Protein AF-A0AA90QTV0-F1 (afdb_monomer_lite)

pLDDT: mean 76.04, std 21.59, range [32.0, 98.25]

Structure (mmCIF, N/CA/C/O backbone):
data_AF-A0AA90QTV0-F1
#
_entry.id   AF-A0AA90QTV0-F1
#
loop_
_atom_site.group_PDB
_atom_site.id
_atom_site.type_symbol
_atom_site.label_atom_id
_atom_site.label_alt_id
_atom_site.label_comp_id
_atom_site.label_asym_id
_atom_site.label_entity_id
_atom_site.label_seq_id
_atom_site.pdbx_PDB_ins_code
_atom_site.Cartn_x
_atom_site.Cartn_y
_atom_site.Cartn_z
_atom_site.occupancy
_atom_site.B_iso_or_equiv
_atom_site.auth_seq_id
_atom_site.auth_comp_id
_atom_site.auth_as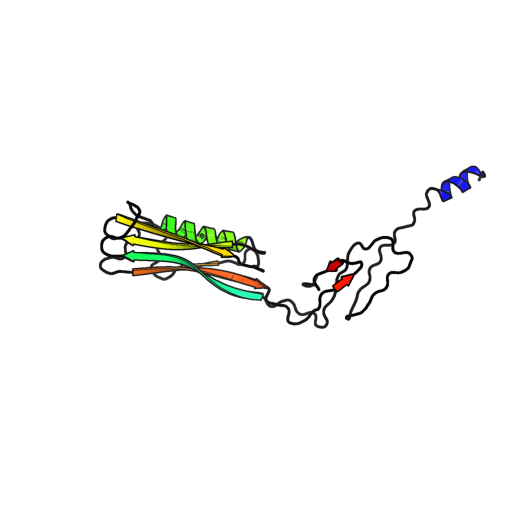ym_id
_atom_site.auth_atom_id
_atom_site.pdbx_PDB_model_num
ATOM 1 N N . MET A 1 1 ? -44.468 38.669 53.199 1.00 43.09 1 MET A N 1
ATOM 2 C CA . MET A 1 1 ? -44.421 38.017 51.873 1.00 43.09 1 MET A CA 1
ATOM 3 C C . MET A 1 1 ? -45.790 38.185 51.241 1.00 43.09 1 MET A C 1
ATOM 5 O O . MET A 1 1 ? -46.765 37.745 51.839 1.00 43.09 1 MET A O 1
ATOM 9 N N . THR A 1 2 ? -45.900 38.935 50.146 1.00 34.75 2 THR A N 1
ATOM 10 C CA . THR A 1 2 ? -47.200 39.229 49.518 1.00 34.75 2 THR A CA 1
ATOM 11 C C . THR A 1 2 ? -47.604 38.093 48.566 1.00 34.75 2 THR A C 1
ATOM 13 O O . THR A 1 2 ? -46.741 37.343 48.107 1.00 34.75 2 THR A O 1
ATOM 16 N N . PRO A 1 3 ? -48.897 37.941 48.216 1.00 47.25 3 PRO A N 1
ATOM 17 C CA . PRO A 1 3 ? -49.385 36.852 47.353 1.00 47.25 3 PRO A CA 1
ATOM 18 C C . PRO A 1 3 ? -48.753 36.793 45.947 1.00 47.25 3 PRO A C 1
ATOM 20 O O . PRO A 1 3 ? -48.896 35.793 45.241 1.00 47.25 3 PRO A O 1
ATOM 23 N N . ILE A 1 4 ? -48.044 37.850 45.535 1.00 43.00 4 ILE A N 1
ATOM 24 C CA . ILE A 1 4 ? -47.302 37.928 44.271 1.00 43.00 4 ILE A CA 1
ATOM 25 C C . ILE A 1 4 ? -46.000 37.107 44.306 1.00 43.00 4 ILE A C 1
ATOM 27 O O . ILE A 1 4 ? -45.609 36.555 43.275 1.00 43.00 4 ILE A O 1
ATOM 31 N N . ASP A 1 5 ? -45.388 36.930 45.483 1.00 40.75 5 ASP A N 1
ATOM 32 C CA . ASP A 1 5 ? -44.154 36.145 45.643 1.00 40.75 5 ASP A CA 1
ATOM 33 C C . ASP A 1 5 ? -44.406 34.633 45.517 1.00 40.75 5 ASP A C 1
ATOM 35 O O . ASP A 1 5 ? -43.561 33.894 45.011 1.00 40.75 5 ASP A O 1
ATOM 39 N N . ALA A 1 6 ? -45.607 34.164 45.873 1.00 44.59 6 ALA A N 1
ATOM 40 C CA . ALA A 1 6 ? -45.983 32.753 45.753 1.00 44.59 6 ALA A CA 1
ATOM 41 C C . ALA A 1 6 ? -46.246 32.320 44.296 1.00 44.59 6 ALA A C 1
ATOM 43 O O . ALA A 1 6 ? -46.031 31.162 43.941 1.00 44.59 6 ALA A O 1
ATOM 44 N N . ARG A 1 7 ? -46.661 33.244 43.414 1.00 41.88 7 ARG A N 1
ATOM 45 C CA . ARG A 1 7 ? -46.930 32.931 41.997 1.00 41.88 7 ARG A CA 1
ATOM 46 C C . ARG A 1 7 ? -45.674 32.897 41.124 1.00 41.88 7 ARG A C 1
ATOM 48 O O . ARG A 1 7 ? -45.690 32.244 40.084 1.00 41.88 7 ARG A O 1
ATOM 55 N N . ARG A 1 8 ? -44.569 33.531 41.538 1.00 38.62 8 ARG A N 1
ATOM 56 C CA . ARG A 1 8 ? -43.282 33.440 40.817 1.00 38.62 8 ARG A CA 1
ATOM 57 C C . ARG A 1 8 ? -42.502 32.158 41.113 1.00 38.62 8 ARG A C 1
ATOM 59 O O . ARG A 1 8 ? -41.737 31.719 40.257 1.00 38.62 8 ARG A O 1
ATOM 66 N N . SER A 1 9 ? -42.748 31.514 42.255 1.00 41.97 9 SER A N 1
ATOM 67 C CA . SER A 1 9 ? -42.166 30.202 42.572 1.00 41.97 9 SER A CA 1
ATOM 68 C C . SER A 1 9 ? -42.690 29.083 41.654 1.00 41.97 9 SER A C 1
ATOM 70 O O . SER A 1 9 ? -41.945 28.165 41.321 1.00 41.97 9 SER A O 1
ATOM 72 N N . GLY A 1 10 ? -43.930 29.193 41.159 1.00 42.25 10 GLY A N 1
ATOM 73 C CA . GLY A 1 10 ? -44.542 28.184 40.285 1.00 42.25 10 GLY A CA 1
ATOM 74 C C . GLY A 1 10 ? -44.087 28.209 38.819 1.00 42.25 10 GLY A C 1
ATOM 75 O O . GLY A 1 10 ? -44.198 27.193 38.141 1.00 42.25 10 GLY A O 1
ATOM 76 N N . PHE A 1 11 ? -43.555 29.332 38.318 1.00 42.41 11 PHE A N 1
ATOM 77 C CA . PHE A 1 11 ? -43.139 29.453 36.908 1.00 42.41 11 PHE A CA 1
ATOM 78 C C . PHE A 1 11 ? -41.661 29.083 36.690 1.00 42.41 11 PHE A C 1
ATOM 80 O O . PHE A 1 11 ? -41.285 28.599 35.628 1.00 42.41 11 PHE A O 1
ATOM 87 N N . TYR A 1 12 ? -40.835 29.244 37.730 1.00 40.50 12 TYR A N 1
ATOM 88 C CA . TYR A 1 12 ? -39.434 28.809 37.778 1.00 40.50 12 TYR A CA 1
ATOM 89 C C . TYR A 1 12 ? -39.247 27.540 38.613 1.00 40.50 12 TYR A C 1
ATOM 91 O O . TYR A 1 12 ? -38.167 27.293 39.154 1.00 40.50 12 TYR A O 1
ATOM 99 N N . GLY A 1 13 ? -40.283 26.701 38.694 1.00 41.22 13 GLY A N 1
ATOM 100 C CA . GLY A 1 13 ? -40.141 25.315 39.107 1.00 41.22 13 GLY A CA 1
ATOM 101 C C . GLY A 1 13 ? -39.310 24.584 38.061 1.00 41.22 13 GLY A C 1
ATOM 102 O O . GLY A 1 13 ? -39.851 23.870 37.220 1.00 41.22 13 GLY A O 1
ATOM 103 N N . LYS A 1 14 ? -37.988 24.796 38.084 1.00 45.09 14 LYS A N 1
ATOM 104 C CA . LYS A 1 14 ? -37.010 23.914 37.464 1.00 45.09 14 LYS A CA 1
ATOM 105 C C . LYS A 1 14 ? -37.430 22.514 37.893 1.00 45.09 14 LYS A C 1
ATOM 107 O O . LYS A 1 14 ? -37.189 22.129 39.035 1.00 45.09 14 LYS A O 1
ATOM 112 N N . ARG A 1 15 ? -38.064 21.752 36.995 1.00 50.72 15 ARG A N 1
ATOM 113 C CA . ARG A 1 15 ? -37.979 20.296 37.050 1.00 50.72 15 ARG A CA 1
ATOM 114 C C . ARG A 1 15 ? -36.489 20.051 36.948 1.00 50.72 15 ARG A C 1
ATOM 116 O O . ARG A 1 15 ? -35.930 20.141 35.856 1.00 50.72 15 ARG A O 1
ATOM 123 N N . ALA A 1 16 ? -35.838 19.959 38.105 1.00 49.41 16 ALA A N 1
ATOM 124 C CA . ALA A 1 16 ? -34.435 19.651 38.199 1.00 49.41 16 ALA A CA 1
ATOM 125 C C . ALA A 1 16 ? -34.302 18.352 37.421 1.00 49.41 16 ALA A C 1
ATOM 127 O O . ALA A 1 16 ? -34.850 17.324 37.811 1.00 49.41 16 ALA A O 1
ATOM 128 N N . ARG A 1 17 ? -33.729 18.457 36.223 1.00 55.91 17 ARG A N 1
ATOM 129 C CA . ARG A 1 17 ? -33.444 17.304 35.390 1.00 55.91 17 ARG A CA 1
ATOM 130 C C . ARG A 1 17 ? -32.430 16.536 36.206 1.00 55.91 17 ARG A C 1
ATOM 132 O O . ARG A 1 17 ? -31.319 17.025 36.370 1.00 55.91 17 ARG A O 1
ATOM 139 N N . THR A 1 18 ? -32.841 15.441 36.823 1.00 55.75 18 THR A N 1
ATOM 140 C CA . THR A 1 18 ? -31.916 14.604 37.572 1.00 55.75 18 THR A CA 1
ATOM 141 C C . THR A 1 18 ? -31.283 13.671 36.549 1.00 55.75 18 THR A C 1
ATOM 143 O O . THR A 1 18 ? -31.990 12.802 36.035 1.00 55.75 18 THR A O 1
ATOM 146 N N . PRO A 1 19 ? -30.002 13.865 36.182 1.00 55.84 19 PRO A N 1
ATOM 147 C CA . PRO A 1 19 ? -29.316 12.873 35.380 1.00 55.84 19 PRO A CA 1
ATOM 148 C C . PRO A 1 19 ? -29.318 11.570 36.175 1.00 55.84 19 PRO A C 1
ATOM 150 O O . PRO A 1 19 ? -28.983 11.547 37.360 1.00 55.84 19 PRO A O 1
ATOM 153 N N . MET A 1 20 ? -29.779 10.504 35.534 1.00 54.41 20 MET A N 1
ATOM 154 C CA . MET A 1 20 ? -29.859 9.183 36.132 1.00 54.41 20 MET A CA 1
ATOM 155 C C . MET A 1 20 ? -28.804 8.314 35.468 1.00 54.41 20 MET A C 1
ATOM 157 O O . MET A 1 20 ? -28.867 8.065 34.267 1.00 54.41 20 MET A O 1
ATOM 161 N N . THR A 1 21 ? -27.829 7.877 36.260 1.00 58.81 21 THR A N 1
ATOM 162 C CA . THR A 1 21 ? -26.806 6.930 35.818 1.00 58.81 21 THR A CA 1
ATOM 163 C C . THR A 1 21 ? -27.201 5.547 36.314 1.00 58.81 21 THR A C 1
ATOM 165 O O . THR A 1 21 ? -27.154 5.280 37.514 1.00 58.81 21 THR A O 1
ATOM 168 N N . ALA A 1 22 ? -27.598 4.665 35.398 1.00 56.50 22 ALA A N 1
ATOM 169 C CA . ALA A 1 22 ? -27.829 3.253 35.684 1.00 56.50 22 ALA A CA 1
ATOM 170 C C . ALA A 1 22 ? -26.661 2.422 35.149 1.00 56.50 22 ALA A C 1
ATOM 172 O O . ALA A 1 22 ? -26.256 2.582 33.999 1.00 56.50 22 ALA A O 1
ATOM 173 N N . VAL A 1 23 ? -26.123 1.527 35.979 1.00 58.25 23 VAL A N 1
ATOM 174 C CA . VAL A 1 23 ? -25.074 0.585 35.574 1.00 58.25 23 VAL A CA 1
ATOM 175 C C . VAL A 1 23 ? -25.685 -0.804 35.486 1.00 58.25 23 VAL A C 1
ATOM 177 O O . VAL A 1 23 ? -26.170 -1.334 36.483 1.00 58.25 23 VAL A O 1
ATOM 180 N N . PHE A 1 24 ? -25.629 -1.403 34.301 1.00 56.62 24 PHE A N 1
ATOM 181 C CA . PHE A 1 24 ? -26.083 -2.772 34.075 1.00 56.62 24 PHE A CA 1
ATOM 182 C C . PHE A 1 24 ? -24.893 -3.725 34.160 1.00 56.62 24 PHE A C 1
ATOM 184 O O . PHE A 1 24 ? -23.859 -3.493 33.537 1.00 56.62 24 PHE A O 1
ATOM 191 N N . THR A 1 25 ? -25.027 -4.783 34.957 1.00 50.81 25 THR A N 1
ATOM 192 C CA . THR A 1 25 ? -23.995 -5.818 35.149 1.00 50.81 25 THR A CA 1
ATOM 193 C C . THR A 1 25 ? -24.350 -7.144 34.475 1.00 50.81 25 THR A C 1
ATOM 195 O O . THR A 1 25 ? -23.565 -8.085 34.517 1.00 50.81 25 THR A O 1
ATOM 198 N N . SER A 1 26 ? -25.525 -7.230 33.849 1.00 48.25 26 SER A N 1
ATOM 199 C CA . SER A 1 26 ? -25.999 -8.388 33.089 1.00 48.25 26 SER A CA 1
ATOM 200 C C . SER A 1 26 ? -27.017 -7.955 32.030 1.00 48.25 26 SER A C 1
ATOM 202 O O . SER A 1 26 ? -27.560 -6.849 32.094 1.00 48.25 26 SER A O 1
ATOM 204 N N . SER A 1 27 ? -27.260 -8.817 31.041 1.00 52.81 27 SER A N 1
ATOM 205 C CA . SER A 1 27 ? -28.307 -8.610 30.038 1.00 52.81 27 SER A CA 1
ATOM 206 C C . SER A 1 27 ? -29.685 -8.608 30.701 1.00 52.81 27 SER A C 1
ATOM 208 O O . SER A 1 27 ? -30.044 -9.558 31.393 1.00 52.81 27 SER A O 1
ATOM 210 N N . GLY A 1 28 ? -30.469 -7.558 30.465 1.00 53.72 28 GLY A N 1
ATOM 211 C CA . GLY A 1 28 ? -31.816 -7.434 31.008 1.00 53.72 28 GLY A CA 1
ATOM 212 C C . GLY A 1 28 ? -32.604 -6.301 30.360 1.00 53.72 28 GLY A C 1
ATOM 213 O O . GLY A 1 28 ? -32.062 -5.492 29.607 1.00 53.72 28 GLY A O 1
ATOM 214 N N . THR A 1 29 ? -33.899 -6.248 30.654 1.00 56.69 29 THR A N 1
ATOM 215 C CA . THR A 1 29 ? -34.769 -5.142 30.251 1.00 56.69 29 THR A CA 1
ATOM 216 C C . THR A 1 29 ? -34.751 -4.083 31.342 1.00 56.69 29 THR A C 1
ATOM 218 O O . THR A 1 29 ? -35.128 -4.354 32.482 1.00 56.69 29 THR A O 1
ATOM 221 N N . TRP A 1 30 ? -34.325 -2.870 31.000 1.00 65.94 30 TRP A N 1
ATOM 222 C CA . TRP A 1 30 ? -34.486 -1.719 31.878 1.00 65.94 30 TRP A CA 1
ATOM 223 C C . TRP A 1 30 ? -35.746 -0.947 31.506 1.00 65.94 30 TRP A C 1
ATOM 225 O O . TRP A 1 30 ? -35.910 -0.528 30.360 1.00 65.94 30 TRP A O 1
ATOM 235 N N . THR A 1 31 ? -36.614 -0.732 32.489 1.00 62.44 31 THR A N 1
ATOM 236 C CA . THR A 1 31 ? -37.783 0.135 32.346 1.00 62.44 31 THR A CA 1
ATOM 237 C C . THR A 1 31 ? -37.449 1.499 32.929 1.00 62.44 31 THR A C 1
ATOM 239 O O . THR A 1 31 ? -37.167 1.617 34.123 1.00 62.44 31 THR A O 1
ATOM 242 N N . ALA A 1 32 ? -37.491 2.533 32.088 1.00 62.69 32 ALA A N 1
ATOM 243 C CA . ALA A 1 32 ? -37.297 3.903 32.537 1.00 62.69 32 ALA A CA 1
ATOM 244 C C . ALA A 1 32 ? -38.389 4.303 33.548 1.00 62.69 32 ALA A C 1
ATOM 246 O O . ALA A 1 32 ? -39.569 4.034 33.301 1.00 62.69 32 ALA A O 1
ATOM 247 N N . PRO A 1 33 ? -38.042 4.959 34.671 1.00 65.81 33 PRO A N 1
ATOM 248 C CA . PRO A 1 33 ? -39.034 5.568 35.548 1.00 65.81 33 PRO A CA 1
ATOM 249 C C . PRO A 1 33 ? -39.946 6.533 34.779 1.00 65.81 33 PRO A C 1
ATOM 251 O O . PRO A 1 33 ? -39.502 7.232 33.872 1.00 65.81 33 PRO A O 1
ATOM 254 N N . ALA A 1 34 ? -41.213 6.649 35.189 1.00 62.94 34 ALA A N 1
ATOM 255 C CA . ALA A 1 34 ? -42.194 7.522 34.527 1.00 62.94 34 ALA A CA 1
ATOM 256 C C . ALA A 1 34 ? -41.808 9.021 34.513 1.00 62.94 34 ALA A C 1
ATOM 258 O O . ALA A 1 34 ? -42.418 9.820 33.806 1.00 62.94 34 ALA A O 1
ATOM 259 N N . SER A 1 35 ? -40.801 9.417 35.297 1.00 64.00 35 SER A N 1
ATOM 260 C CA . SER A 1 35 ? -40.238 10.768 35.342 1.00 64.00 35 SER A CA 1
ATOM 261 C C . SER A 1 35 ? -39.095 11.010 34.345 1.00 64.00 35 SER A C 1
ATOM 263 O O . SER A 1 35 ? -38.621 12.144 34.246 1.00 64.00 35 SER A O 1
ATOM 265 N N . THR A 1 36 ? -38.639 9.993 33.608 1.00 63.38 36 THR A N 1
ATOM 266 C CA . THR A 1 36 ? -37.554 10.124 32.629 1.00 63.38 36 THR A CA 1
ATOM 267 C C . THR A 1 36 ? -38.034 10.891 31.401 1.00 63.38 36 THR A C 1
ATOM 269 O O . THR A 1 36 ? -38.876 10.421 30.644 1.00 63.38 36 THR A O 1
ATOM 272 N N . THR A 1 37 ? -37.474 12.081 31.178 1.00 62.09 37 THR A N 1
ATOM 273 C CA . THR A 1 37 ? -37.817 12.930 30.024 1.00 62.09 37 THR A CA 1
ATOM 274 C C . THR A 1 37 ? -36.819 12.832 28.871 1.00 62.09 37 THR A C 1
ATOM 276 O O . THR A 1 37 ? -37.116 13.310 27.782 1.00 62.09 37 THR A O 1
ATOM 279 N N . MET A 1 38 ? -35.625 12.276 29.106 1.00 59.72 38 MET A N 1
ATOM 280 C CA . MET A 1 38 ? -34.570 12.093 28.101 1.00 59.72 38 MET A CA 1
ATOM 281 C C . MET A 1 38 ? -33.564 11.028 28.561 1.00 59.72 38 MET A C 1
ATOM 283 O O . MET A 1 38 ? -33.352 10.870 29.764 1.00 59.72 38 MET A O 1
ATOM 287 N N . VAL A 1 39 ? -32.939 10.333 27.609 1.00 59.56 39 VAL A N 1
ATOM 288 C CA . VAL A 1 39 ? -31.787 9.446 27.833 1.00 59.56 39 VAL A CA 1
ATOM 289 C C . VAL A 1 39 ? -30.581 10.111 27.180 1.00 59.56 39 VAL A C 1
ATOM 291 O O . VAL A 1 39 ? -30.617 10.373 25.982 1.00 59.56 39 VAL A O 1
ATOM 294 N N . ASP A 1 40 ? -29.560 10.425 27.975 1.00 55.75 40 ASP A N 1
ATOM 295 C CA . ASP A 1 40 ? -28.361 11.144 27.515 1.00 55.75 40 ASP A CA 1
ATOM 296 C C . ASP A 1 40 ? -27.296 10.175 26.969 1.00 55.75 40 ASP A C 1
ATOM 298 O O . ASP A 1 40 ? -26.680 10.415 25.935 1.00 55.75 40 ASP A O 1
ATOM 302 N N . SER A 1 41 ? -27.133 9.016 27.617 1.00 56.06 41 SER A N 1
ATOM 303 C CA . SER A 1 41 ? -26.272 7.930 27.146 1.00 56.06 41 SER A CA 1
ATOM 304 C C . SER A 1 41 ? -26.742 6.572 27.677 1.00 56.06 41 SER A C 1
ATOM 306 O O . SER A 1 41 ? -27.340 6.473 28.751 1.00 56.06 41 SER A O 1
ATOM 308 N N . LEU A 1 42 ? -26.485 5.511 26.910 1.00 54.53 42 LEU A N 1
ATOM 309 C CA . LEU A 1 42 ? -26.693 4.125 27.321 1.00 54.53 42 LEU A CA 1
ATOM 310 C C . LEU A 1 42 ? -25.404 3.352 27.036 1.00 54.53 42 LEU A C 1
ATOM 312 O O . LEU A 1 42 ? -24.976 3.276 25.887 1.00 54.53 42 LEU A O 1
ATOM 316 N N . VAL A 1 43 ? -24.794 2.781 28.074 1.00 52.94 43 VAL A N 1
ATOM 317 C CA . VAL A 1 43 ? -23.546 2.013 27.960 1.00 52.94 43 VAL A CA 1
ATOM 318 C C . VAL A 1 43 ? -23.784 0.605 28.501 1.00 52.94 43 VAL A C 1
ATOM 320 O O . VAL A 1 43 ? -24.061 0.419 29.686 1.00 52.94 43 VAL A O 1
ATOM 323 N N . GLY A 1 44 ? -23.714 -0.401 27.627 1.00 48.91 44 GLY A N 1
ATOM 324 C CA . GLY A 1 44 ? -23.846 -1.811 28.001 1.00 48.91 44 GLY A CA 1
ATOM 325 C C . GLY A 1 44 ? -22.511 -2.412 28.447 1.00 48.91 44 GLY A C 1
ATOM 326 O O . GLY A 1 44 ? -21.488 -2.180 27.806 1.00 48.91 44 GLY A O 1
ATOM 327 N N . LYS A 1 45 ? -22.512 -3.219 29.518 1.00 44.53 45 LYS A N 1
ATOM 328 C CA . LYS A 1 45 ? -21.353 -4.028 29.937 1.00 44.53 45 LYS A CA 1
ATOM 329 C C . LYS A 1 45 ? -21.571 -5.494 29.555 1.00 44.53 45 LYS A C 1
ATOM 331 O O . LYS A 1 45 ? -22.546 -6.106 29.984 1.00 44.53 45 LYS A O 1
ATOM 336 N N . GLY A 1 46 ? -20.669 -6.052 28.745 1.00 45.47 46 GLY A N 1
ATOM 337 C CA . GLY A 1 46 ? -20.627 -7.486 28.441 1.00 45.47 46 GLY A CA 1
ATOM 338 C C . GLY A 1 46 ? -20.152 -8.317 29.641 1.00 45.47 46 GLY A C 1
ATOM 339 O O . GLY A 1 46 ? -19.406 -7.826 30.487 1.00 45.47 46 GLY A O 1
ATOM 340 N N . SER A 1 47 ? -20.570 -9.583 29.702 1.00 40.03 47 SER A N 1
ATOM 341 C CA . SER A 1 47 ? -20.475 -10.467 30.876 1.00 40.03 47 SER A CA 1
ATOM 342 C C . SER A 1 47 ? -19.061 -10.855 31.333 1.00 40.03 47 SER A C 1
ATOM 344 O O . SER A 1 47 ? -18.940 -11.327 32.456 1.00 40.03 47 SER A O 1
ATOM 346 N N . ASN A 1 48 ? -18.004 -10.632 30.537 1.00 46.47 48 ASN A N 1
ATOM 347 C CA . ASN A 1 48 ? -16.633 -11.054 30.881 1.00 46.47 48 ASN A CA 1
ATOM 348 C C . ASN A 1 48 ? -15.521 -10.003 30.663 1.00 46.47 48 ASN A C 1
ATOM 350 O O . ASN A 1 48 ? -14.351 -10.350 30.768 1.00 46.47 48 ASN A O 1
ATOM 354 N N . GLY A 1 49 ? -15.841 -8.732 30.386 1.00 45.09 49 GLY A N 1
ATOM 355 C CA . GLY A 1 49 ? -14.905 -7.595 30.537 1.00 45.09 49 GLY A CA 1
ATOM 356 C C . GLY A 1 49 ? -13.547 -7.615 29.800 1.00 45.09 49 GLY A C 1
ATOM 357 O O . GLY A 1 49 ? -12.737 -6.726 30.046 1.00 45.09 49 GLY A O 1
ATOM 358 N N . GLY A 1 50 ? -13.261 -8.584 28.926 1.00 45.84 50 GLY A N 1
ATOM 359 C CA . GLY A 1 50 ? -12.008 -8.644 28.167 1.00 45.84 50 GLY A CA 1
ATOM 360 C C . GLY A 1 50 ? -12.008 -7.665 26.992 1.00 45.84 50 GLY A C 1
ATOM 361 O O . GLY A 1 50 ? -12.990 -7.592 26.255 1.00 45.84 50 GLY A O 1
ATOM 362 N N . ALA A 1 51 ? -10.913 -6.923 26.805 1.00 49.09 51 ALA A N 1
ATOM 363 C CA . ALA A 1 51 ? -10.727 -6.080 25.624 1.00 49.09 51 ALA A CA 1
ATOM 364 C C . ALA A 1 51 ? -10.763 -6.931 24.339 1.00 49.09 51 ALA A C 1
ATOM 366 O O . ALA A 1 51 ? -10.309 -8.079 24.344 1.00 49.09 51 ALA A O 1
ATOM 367 N N . ALA A 1 52 ? -11.277 -6.370 23.236 1.00 59.84 52 ALA A N 1
ATOM 368 C CA . ALA A 1 52 ? -11.164 -7.007 21.925 1.00 59.84 52 ALA A CA 1
ATOM 369 C C . ALA A 1 52 ? -9.682 -7.320 21.649 1.00 59.84 52 ALA A C 1
ATOM 371 O O . ALA A 1 52 ? -8.837 -6.444 21.876 1.00 59.84 52 ALA A O 1
ATOM 372 N N . PRO A 1 53 ? -9.340 -8.545 21.205 1.00 70.62 53 PRO A N 1
ATOM 373 C CA . PRO A 1 53 ? -7.949 -8.885 20.978 1.00 70.62 53 PRO A CA 1
ATOM 374 C C . PRO A 1 53 ? -7.394 -7.973 19.885 1.00 70.62 53 PRO A C 1
ATOM 376 O O . PRO A 1 53 ? -8.013 -7.787 18.833 1.00 70.62 53 PRO A O 1
ATOM 379 N N . VAL A 1 54 ? -6.223 -7.401 20.144 1.00 84.19 54 VAL A N 1
ATOM 380 C CA . VAL A 1 54 ? -5.458 -6.711 19.110 1.00 84.19 54 VAL A CA 1
ATOM 381 C C . VAL A 1 54 ? -4.830 -7.788 18.239 1.00 84.19 54 VAL A C 1
ATOM 383 O O . VAL A 1 54 ? -4.028 -8.590 18.715 1.00 84.19 54 VAL A O 1
ATOM 386 N N . LEU A 1 55 ? -5.237 -7.820 16.976 1.00 88.56 55 LEU A N 1
ATOM 387 C CA . LEU A 1 55 ? -4.716 -8.736 15.973 1.00 88.56 55 LEU A CA 1
ATOM 388 C C . LEU A 1 55 ? -3.852 -7.960 14.983 1.00 88.56 55 LEU A C 1
ATOM 390 O O . LEU A 1 55 ? -4.043 -6.759 14.784 1.00 88.56 55 LEU A O 1
ATOM 394 N N . SER A 1 56 ? -2.923 -8.659 14.340 1.00 93.81 56 SER A N 1
ATOM 395 C CA . SER A 1 56 ? -2.059 -8.089 13.308 1.00 93.81 56 SER A CA 1
ATOM 396 C C . SER A 1 56 ? -2.418 -8.663 11.942 1.00 93.81 56 SER A C 1
ATOM 398 O O . SER A 1 56 ? -2.742 -9.843 11.811 1.00 93.81 56 SER A O 1
ATOM 400 N N . ALA A 1 57 ? -2.356 -7.818 10.921 1.00 94.94 57 ALA A N 1
ATOM 401 C CA . ALA A 1 57 ? -2.530 -8.182 9.522 1.00 94.94 57 ALA A CA 1
ATOM 402 C C . ALA A 1 57 ? -1.365 -7.626 8.698 1.00 94.94 57 ALA A C 1
ATOM 404 O O . ALA A 1 57 ? -0.638 -6.732 9.139 1.00 94.94 57 ALA A O 1
ATOM 405 N N . SER A 1 58 ? -1.137 -8.182 7.512 1.00 96.75 58 SER A N 1
ATOM 406 C CA . SER A 1 58 ? -0.121 -7.692 6.579 1.00 96.75 58 SER A CA 1
ATOM 407 C C . SER A 1 58 ? -0.548 -7.925 5.141 1.00 96.75 58 SER A C 1
ATOM 409 O O . SER A 1 58 ? -1.185 -8.934 4.843 1.00 96.75 58 SER A O 1
ATOM 411 N N . VAL A 1 59 ? -0.185 -7.000 4.255 1.00 96.75 59 VAL A N 1
ATOM 412 C CA . VAL A 1 59 ? -0.458 -7.114 2.822 1.00 96.75 59 VAL A CA 1
ATOM 413 C C . VAL A 1 59 ? 0.648 -6.486 1.992 1.00 96.75 59 VAL A C 1
ATOM 415 O O . VAL A 1 59 ? 1.257 -5.492 2.392 1.00 96.75 59 VAL A O 1
ATOM 418 N N . VAL A 1 60 ? 0.883 -7.047 0.810 1.00 97.69 60 VAL A N 1
ATOM 419 C CA . VAL A 1 60 ? 1.735 -6.423 -0.201 1.00 97.69 60 VAL A CA 1
ATOM 420 C C . VAL A 1 60 ? 0.972 -5.250 -0.810 1.00 97.69 60 VAL A C 1
ATOM 422 O O . VAL A 1 60 ? -0.118 -5.427 -1.348 1.00 97.69 60 VAL A O 1
ATOM 425 N N . VAL A 1 61 ? 1.537 -4.048 -0.720 1.00 97.75 61 VAL A N 1
ATOM 426 C CA . VAL A 1 61 ? 0.936 -2.820 -1.270 1.00 97.75 61 VAL A CA 1
ATOM 427 C C . VAL A 1 61 ? 1.576 -2.400 -2.587 1.00 97.75 61 VAL A C 1
ATOM 429 O O . VAL A 1 61 ? 0.964 -1.66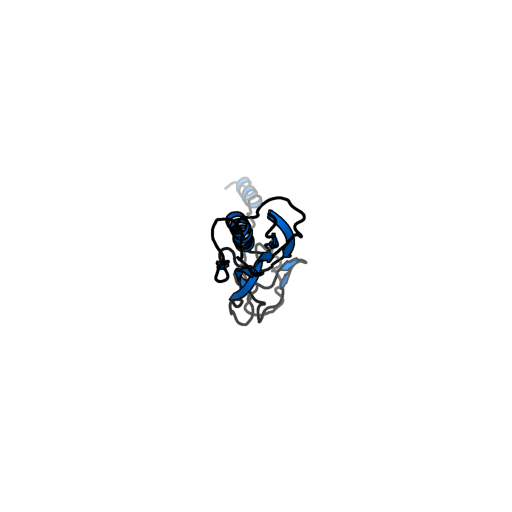8 -3.359 1.00 97.75 61 VAL A O 1
ATOM 432 N N . ALA A 1 62 ? 2.792 -2.866 -2.863 1.00 97.62 62 ALA A N 1
ATOM 433 C CA . ALA A 1 62 ? 3.446 -2.657 -4.141 1.00 97.62 62 ALA A CA 1
ATOM 434 C C . ALA A 1 62 ? 4.291 -3.871 -4.523 1.00 97.62 62 ALA A C 1
ATOM 436 O O . ALA A 1 62 ? 4.993 -4.436 -3.683 1.00 97.62 62 ALA A O 1
ATOM 437 N N . THR A 1 63 ? 4.256 -4.233 -5.798 1.00 97.44 63 THR A N 1
ATOM 438 C CA . THR A 1 63 ? 5.182 -5.179 -6.412 1.00 97.44 63 THR A CA 1
ATOM 439 C C . THR A 1 63 ? 5.844 -4.501 -7.597 1.00 97.44 63 THR A C 1
ATOM 441 O O . THR A 1 63 ? 5.176 -3.869 -8.413 1.00 97.44 63 THR A O 1
ATOM 444 N N . VAL A 1 64 ? 7.161 -4.621 -7.668 1.00 97.06 64 VAL A N 1
ATOM 445 C CA . VAL A 1 64 ? 7.997 -4.102 -8.742 1.00 97.06 64 VAL A CA 1
ATOM 446 C C . VAL A 1 64 ? 8.590 -5.287 -9.480 1.00 97.06 64 VAL A C 1
ATOM 448 O O . VAL A 1 64 ? 9.199 -6.149 -8.858 1.00 97.06 64 VAL A O 1
ATOM 451 N N . PHE A 1 65 ? 8.446 -5.313 -10.796 1.00 95.38 65 PHE A N 1
ATOM 452 C CA . PHE A 1 65 ? 9.030 -6.303 -11.682 1.00 95.38 65 PHE A CA 1
ATOM 453 C C . PHE A 1 65 ? 10.033 -5.632 -12.610 1.00 95.38 65 PHE A C 1
ATOM 455 O O . PHE A 1 65 ? 9.756 -4.585 -13.193 1.00 95.38 65 PHE A O 1
ATOM 462 N N . TRP A 1 66 ? 11.186 -6.263 -12.783 1.00 95.31 66 TRP A N 1
ATOM 463 C CA . TRP A 1 66 ? 12.095 -5.993 -13.881 1.00 95.31 66 TRP A CA 1
ATOM 464 C C . TRP A 1 66 ? 11.959 -7.089 -14.933 1.00 95.31 66 TRP A C 1
ATOM 466 O O . TRP A 1 66 ? 12.124 -8.277 -14.643 1.00 95.31 66 TRP A O 1
ATOM 476 N N . HIS A 1 67 ? 11.699 -6.675 -16.166 1.00 94.38 67 HIS A N 1
ATOM 477 C CA . HIS A 1 67 ? 11.557 -7.539 -17.325 1.00 94.38 67 HIS A CA 1
ATOM 478 C C . HIS A 1 67 ? 12.642 -7.244 -18.358 1.00 94.38 67 HIS A C 1
ATOM 480 O O . HIS A 1 67 ? 13.008 -6.095 -18.613 1.00 94.38 67 HIS A O 1
ATOM 486 N N . ILE A 1 68 ? 13.110 -8.300 -19.017 1.00 92.88 68 ILE A N 1
ATOM 487 C CA . ILE A 1 68 ? 13.991 -8.184 -20.178 1.00 92.88 68 ILE A CA 1
ATOM 488 C C . ILE A 1 68 ? 13.133 -8.118 -21.434 1.00 92.88 68 ILE A C 1
ATOM 490 O O . ILE A 1 68 ? 12.232 -8.933 -21.618 1.00 92.88 68 ILE A O 1
ATOM 494 N N . GLY A 1 69 ? 13.452 -7.175 -22.313 1.00 88.31 69 GLY A N 1
ATOM 495 C CA . GLY A 1 69 ? 12.779 -6.984 -23.590 1.00 88.31 69 GLY A CA 1
ATOM 496 C C . GLY A 1 69 ? 11.851 -5.776 -23.582 1.00 88.31 69 GLY A C 1
ATOM 497 O O . GLY A 1 69 ? 12.147 -4.756 -22.960 1.00 88.31 69 GLY A O 1
ATOM 498 N N . SER A 1 70 ? 10.757 -5.886 -24.328 1.00 85.69 70 SER A N 1
ATOM 499 C CA . SER A 1 70 ? 9.731 -4.858 -24.492 1.00 85.69 70 SER A CA 1
ATOM 500 C C . SER A 1 70 ? 8.390 -5.331 -23.933 1.00 85.69 70 SER A C 1
ATOM 502 O O . SER A 1 70 ? 8.132 -6.530 -23.845 1.00 85.69 70 SER A O 1
ATOM 504 N N . GLY A 1 71 ? 7.528 -4.386 -23.555 1.00 83.19 71 GLY A N 1
ATOM 505 C CA . GLY A 1 71 ? 6.184 -4.712 -23.064 1.00 83.19 71 GLY A CA 1
ATOM 506 C C . GLY A 1 71 ? 5.497 -3.610 -22.260 1.00 83.19 71 GLY A C 1
ATOM 507 O O . GLY A 1 71 ? 4.314 -3.733 -21.956 1.00 83.19 71 GLY A O 1
ATOM 508 N N . GLY A 1 72 ? 6.197 -2.519 -21.937 1.00 89.25 72 GLY A N 1
ATOM 509 C CA . GLY A 1 72 ? 5.604 -1.379 -21.255 1.00 89.25 72 GLY A CA 1
ATOM 510 C C . GLY A 1 72 ? 4.713 -0.548 -22.173 1.00 89.25 72 GLY A C 1
ATOM 511 O O . GLY A 1 72 ? 5.115 -0.175 -23.274 1.00 89.25 72 GLY A O 1
ATOM 512 N N . ALA A 1 73 ? 3.512 -0.224 -21.694 1.00 92.25 73 ALA A N 1
ATOM 513 C CA . ALA A 1 73 ? 2.594 0.687 -22.377 1.00 92.25 73 ALA A CA 1
ATOM 514 C C . ALA A 1 73 ? 3.042 2.157 -22.282 1.00 92.25 73 ALA A C 1
ATOM 516 O O . ALA A 1 73 ? 2.656 2.974 -23.114 1.00 92.25 73 ALA A O 1
ATOM 517 N N . ASN A 1 74 ? 3.858 2.495 -21.280 1.00 94.50 74 ASN A N 1
ATOM 518 C CA . ASN A 1 74 ? 4.370 3.844 -21.065 1.00 94.50 74 ASN A CA 1
ATOM 519 C C . ASN A 1 74 ? 5.843 3.928 -21.464 1.00 94.50 74 ASN A C 1
ATOM 521 O O . ASN A 1 74 ? 6.631 3.039 -21.141 1.00 94.50 74 ASN A O 1
ATOM 525 N N . ALA A 1 75 ? 6.224 5.019 -22.123 1.00 93.19 75 ALA A N 1
ATOM 526 C CA . ALA A 1 75 ? 7.619 5.310 -22.429 1.00 93.19 75 ALA A CA 1
ATOM 527 C C . ALA A 1 75 ? 8.344 5.887 -21.204 1.00 93.19 75 ALA A C 1
ATOM 529 O O . ALA A 1 75 ? 7.777 6.685 -20.457 1.00 93.19 75 ALA A O 1
ATOM 530 N N . GLY A 1 76 ? 9.615 5.524 -21.036 1.00 92.44 76 GLY A N 1
ATOM 531 C CA . GLY A 1 76 ? 10.490 6.046 -19.993 1.00 92.44 76 GLY A CA 1
ATOM 532 C C . GLY A 1 76 ? 10.842 5.024 -18.917 1.00 92.44 76 GLY A C 1
ATOM 533 O O . GLY A 1 76 ? 10.670 3.814 -19.074 1.00 92.44 76 GLY A O 1
ATOM 534 N N . ILE A 1 77 ? 11.383 5.535 -17.815 1.00 91.25 77 ILE A N 1
ATOM 535 C CA . ILE A 1 77 ? 11.870 4.725 -16.704 1.00 91.25 77 ILE A CA 1
ATOM 536 C C . ILE A 1 77 ? 11.055 5.064 -15.465 1.00 91.25 77 ILE A C 1
ATOM 538 O O . ILE A 1 77 ? 10.986 6.225 -15.063 1.00 91.25 77 ILE A O 1
ATOM 542 N N . TYR A 1 78 ? 10.453 4.043 -14.867 1.00 93.69 78 TYR A N 1
ATOM 543 C CA . TYR A 1 78 ? 9.907 4.119 -13.525 1.00 93.69 78 TYR A CA 1
ATOM 544 C C . TYR A 1 78 ? 11.049 3.926 -12.522 1.00 93.69 78 TYR A C 1
ATOM 546 O O . TYR A 1 78 ? 11.871 3.014 -12.659 1.00 93.69 78 TYR A O 1
ATOM 554 N N . ASP A 1 79 ? 11.131 4.807 -11.531 1.00 94.44 79 ASP A N 1
ATOM 555 C CA . ASP A 1 79 ? 12.218 4.816 -10.561 1.00 94.44 79 ASP A CA 1
ATOM 556 C C . ASP A 1 79 ? 11.790 4.261 -9.195 1.00 94.44 79 ASP A C 1
ATOM 558 O O . ASP A 1 79 ? 10.610 4.155 -8.837 1.00 94.44 79 ASP A O 1
ATOM 562 N N . TRP A 1 80 ? 12.792 3.881 -8.410 1.00 95.88 80 TRP A N 1
ATOM 563 C CA . TRP A 1 80 ? 12.606 3.360 -7.063 1.00 95.88 80 TRP A CA 1
ATOM 564 C C . TRP A 1 80 ? 12.012 4.394 -6.106 1.00 95.88 80 TRP A C 1
ATOM 566 O O . TRP A 1 80 ? 11.286 4.027 -5.178 1.00 95.88 80 TRP A O 1
ATOM 576 N N . ALA A 1 81 ? 12.269 5.683 -6.340 1.00 96.19 81 ALA A N 1
ATOM 577 C CA . ALA A 1 81 ? 11.708 6.762 -5.535 1.00 96.19 81 ALA A CA 1
ATOM 578 C C . ALA A 1 81 ? 10.179 6.833 -5.689 1.00 96.19 81 ALA A C 1
ATOM 580 O O . ALA A 1 81 ? 9.459 6.924 -4.692 1.00 96.19 81 ALA A O 1
ATOM 581 N N . SER A 1 82 ? 9.668 6.701 -6.914 1.00 95.56 82 SER A N 1
ATOM 582 C CA . SER A 1 82 ? 8.232 6.677 -7.209 1.00 95.56 82 SER A CA 1
ATOM 583 C C . SER A 1 82 ? 7.555 5.430 -6.645 1.00 95.56 82 SER A C 1
ATOM 585 O O . SER A 1 82 ? 6.481 5.531 -6.042 1.00 95.56 82 SER A O 1
ATOM 587 N N . ALA A 1 83 ? 8.200 4.262 -6.756 1.00 96.00 83 ALA A N 1
ATOM 588 C CA . ALA A 1 83 ? 7.699 3.022 -6.159 1.00 96.00 83 ALA A CA 1
ATOM 589 C C . ALA A 1 83 ? 7.610 3.138 -4.627 1.00 96.00 83 ALA A C 1
ATOM 591 O O . ALA A 1 83 ? 6.585 2.818 -4.019 1.00 96.00 83 ALA A O 1
ATOM 592 N N . THR A 1 84 ? 8.663 3.673 -4.006 1.00 96.62 84 THR A N 1
ATOM 593 C CA . THR A 1 84 ? 8.748 3.887 -2.555 1.00 96.62 84 THR A CA 1
ATOM 594 C C . THR A 1 84 ? 7.723 4.913 -2.074 1.00 96.62 84 THR A C 1
ATOM 596 O O . THR A 1 84 ? 7.084 4.713 -1.041 1.00 96.62 84 THR A O 1
ATOM 599 N N . SER A 1 85 ? 7.517 5.998 -2.821 1.00 96.31 85 SER A N 1
ATOM 600 C CA . SER A 1 85 ? 6.484 6.995 -2.526 1.00 96.31 85 SER A CA 1
ATOM 601 C C . SER A 1 85 ? 5.083 6.377 -2.577 1.00 96.31 85 SER A C 1
ATOM 603 O O . SER A 1 85 ? 4.303 6.526 -1.634 1.00 96.31 85 SER A O 1
ATOM 605 N N . SER A 1 86 ? 4.798 5.587 -3.618 1.00 95.31 86 SER A N 1
ATOM 606 C CA . SER A 1 86 ? 3.510 4.904 -3.796 1.00 95.31 86 SER A CA 1
ATOM 607 C C . SER A 1 86 ? 3.207 3.944 -2.644 1.00 95.31 86 SER A C 1
ATOM 609 O O . SER A 1 86 ? 2.103 3.970 -2.098 1.00 95.31 86 SER A O 1
ATOM 611 N N . ALA A 1 87 ? 4.195 3.154 -2.214 1.00 96.00 87 ALA A N 1
ATOM 612 C CA . ALA A 1 87 ? 4.052 2.235 -1.089 1.00 96.00 87 ALA A CA 1
ATOM 613 C C . ALA A 1 87 ? 3.884 2.972 0.257 1.00 96.00 87 ALA A C 1
ATOM 615 O O . ALA A 1 87 ? 3.013 2.628 1.060 1.00 96.00 87 ALA A O 1
ATOM 616 N N . ASN A 1 88 ? 4.654 4.042 0.492 1.00 96.62 88 ASN A N 1
ATOM 617 C CA . ASN A 1 88 ? 4.529 4.855 1.705 1.00 96.62 88 ASN A CA 1
ATOM 618 C C . ASN A 1 88 ? 3.181 5.571 1.807 1.00 96.62 88 ASN A C 1
ATOM 620 O O . ASN A 1 88 ? 2.634 5.671 2.907 1.00 96.62 88 ASN A O 1
ATOM 624 N N . ALA A 1 89 ? 2.623 6.030 0.686 1.00 96.56 89 ALA A N 1
ATOM 625 C CA . ALA A 1 89 ? 1.282 6.600 0.658 1.00 96.56 89 ALA A CA 1
ATOM 626 C C . ALA A 1 89 ? 0.237 5.594 1.173 1.00 96.56 89 ALA A C 1
ATOM 628 O O . ALA A 1 89 ? -0.664 5.982 1.914 1.00 96.56 89 ALA A O 1
ATOM 629 N N . GLN A 1 90 ? 0.407 4.295 0.892 1.00 96.69 90 GLN A N 1
ATOM 630 C CA . GLN A 1 90 ? -0.510 3.258 1.380 1.00 96.69 90 GLN A CA 1
ATOM 631 C C . GLN A 1 90 ? -0.368 3.026 2.877 1.00 96.69 90 GLN A C 1
ATOM 633 O O . GLN A 1 90 ? -1.364 2.929 3.590 1.00 96.69 90 GLN A O 1
ATOM 638 N N . ARG A 1 91 ? 0.866 3.024 3.387 1.00 96.75 91 ARG A N 1
ATOM 639 C CA . ARG A 1 91 ? 1.107 3.001 4.834 1.00 96.75 91 ARG A CA 1
ATOM 640 C C . ARG A 1 91 ? 0.434 4.189 5.531 1.00 96.75 91 ARG A C 1
ATOM 642 O O . ARG A 1 91 ? -0.127 4.025 6.611 1.00 96.75 91 ARG A O 1
ATOM 649 N N . ILE A 1 92 ? 0.491 5.386 4.944 1.00 96.25 92 ILE A N 1
ATOM 650 C CA . ILE A 1 92 ? -0.161 6.587 5.493 1.00 96.25 92 ILE A CA 1
ATOM 651 C C . ILE A 1 92 ? -1.687 6.442 5.455 1.00 96.25 92 ILE A C 1
ATOM 653 O O . ILE A 1 92 ? -2.339 6.718 6.458 1.00 96.25 92 ILE A O 1
ATOM 657 N N . ALA A 1 93 ? -2.246 5.957 4.345 1.00 95.38 93 ALA A N 1
ATOM 658 C CA . ALA A 1 93 ? -3.683 5.741 4.204 1.00 95.38 93 ALA A CA 1
ATOM 659 C C . ALA A 1 93 ? -4.218 4.731 5.232 1.00 95.38 93 ALA A C 1
ATOM 661 O O . ALA A 1 93 ? -5.199 5.010 5.916 1.00 95.38 93 ALA A O 1
ATOM 662 N N . ILE A 1 94 ? -3.530 3.600 5.422 1.00 95.06 94 ILE A N 1
ATOM 663 C CA . ILE A 1 94 ? -3.887 2.595 6.438 1.00 95.06 94 ILE A CA 1
ATOM 664 C C . ILE A 1 94 ? -3.775 3.190 7.852 1.00 95.06 94 ILE A C 1
ATOM 666 O O . ILE A 1 94 ? -4.625 2.935 8.704 1.00 95.06 94 ILE A O 1
ATOM 670 N N . ASN A 1 95 ? -2.781 4.051 8.094 1.00 94.06 95 ASN A N 1
ATOM 671 C CA . ASN A 1 95 ? -2.600 4.728 9.380 1.00 94.06 95 ASN A CA 1
ATOM 672 C C . ASN A 1 95 ? -3.713 5.714 9.755 1.00 94.06 95 ASN A C 1
ATOM 674 O O . ASN A 1 95 ? -3.768 6.093 10.925 1.00 94.06 95 ASN A O 1
ATOM 678 N N . ALA A 1 96 ? -4.602 6.092 8.830 1.00 87.62 96 ALA A N 1
ATOM 679 C CA . ALA A 1 96 ? -5.795 6.867 9.165 1.00 87.62 96 ALA A CA 1
ATOM 680 C C . ALA A 1 96 ? -6.735 6.108 10.126 1.00 87.62 96 ALA A C 1
ATOM 682 O O . ALA A 1 96 ? -7.450 6.737 10.904 1.00 87.62 96 ALA A O 1
ATOM 683 N N . GLY A 1 97 ? -6.689 4.768 10.123 1.00 84.06 97 GLY A N 1
ATOM 684 C CA . GLY A 1 97 ? -7.507 3.918 10.987 1.00 84.06 97 GLY A CA 1
ATOM 685 C C . GLY A 1 97 ? -9.002 3.942 10.652 1.00 84.06 97 GLY A C 1
ATOM 686 O O . GLY A 1 97 ? -9.436 4.508 9.648 1.00 84.06 97 GLY A O 1
ATOM 687 N N . GLY A 1 98 ? -9.802 3.272 11.483 1.00 78.81 98 GLY A N 1
ATOM 688 C CA . GLY A 1 98 ? -11.236 3.106 11.249 1.00 78.81 98 GLY A CA 1
ATOM 689 C C . GLY A 1 98 ? -11.485 2.189 10.053 1.00 78.81 98 GLY A C 1
ATOM 690 O O . GLY A 1 98 ? -11.189 0.996 10.126 1.00 78.81 98 GLY A O 1
ATOM 691 N N . ASN A 1 99 ? -11.979 2.755 8.949 1.00 87.38 99 ASN A N 1
ATOM 692 C CA . ASN A 1 99 ? -12.257 2.032 7.703 1.00 87.38 99 ASN A CA 1
ATOM 693 C C . ASN A 1 99 ? -11.437 2.598 6.529 1.00 87.38 99 ASN A C 1
ATOM 695 O O . ASN A 1 99 ? -12.013 3.173 5.600 1.00 87.38 99 ASN A O 1
ATOM 699 N N . PRO A 1 100 ? -10.095 2.518 6.583 1.00 90.38 100 PRO A N 1
ATOM 700 C CA . PRO A 1 100 ? -9.251 3.080 5.544 1.00 90.38 100 PRO A CA 1
ATOM 701 C C . PRO A 1 100 ? -9.293 2.215 4.280 1.00 90.38 100 PRO A C 1
ATOM 703 O O . PRO A 1 100 ? -9.640 1.035 4.311 1.00 90.38 100 PRO A O 1
ATOM 706 N N . SER A 1 101 ? -8.865 2.786 3.162 1.00 94.38 101 SER A N 1
ATOM 707 C CA . SER A 1 101 ? -8.602 2.055 1.923 1.00 94.38 101 SER A CA 1
ATOM 708 C C . SER A 1 101 ? -7.136 2.184 1.539 1.00 94.38 101 SER A C 1
ATOM 710 O O . SER A 1 101 ? -6.516 3.210 1.814 1.00 94.38 101 SER A O 1
ATOM 712 N N . TYR A 1 102 ? -6.601 1.179 0.856 1.00 96.00 102 TYR A N 1
ATOM 713 C CA . TYR A 1 102 ? -5.289 1.249 0.223 1.00 96.00 102 TYR A CA 1
ATOM 714 C C . TYR A 1 102 ? -5.388 0.849 -1.247 1.00 96.00 102 TYR A C 1
ATOM 716 O O . TYR A 1 102 ? -6.325 0.174 -1.668 1.00 96.00 102 TYR A O 1
ATOM 724 N N . THR A 1 103 ? -4.396 1.253 -2.023 1.00 97.75 103 THR A N 1
ATOM 725 C CA . THR A 1 103 ? -4.254 0.905 -3.430 1.00 97.75 103 THR A CA 1
ATOM 726 C C . THR A 1 103 ? -3.033 0.018 -3.594 1.00 97.75 103 THR A C 1
ATOM 728 O O . THR A 1 103 ? -1.924 0.418 -3.255 1.00 97.75 103 THR A O 1
ATOM 731 N N . PHE A 1 104 ? -3.225 -1.182 -4.125 1.00 97.62 104 PHE A N 1
ATOM 732 C CA . PHE A 1 104 ? -2.131 -2.036 -4.565 1.00 97.62 104 PHE A CA 1
ATOM 733 C C . PHE A 1 104 ? -1.533 -1.503 -5.867 1.00 97.62 104 PHE A C 1
ATOM 735 O O . PHE A 1 104 ? -2.282 -1.123 -6.767 1.00 97.62 104 PHE A O 1
ATOM 742 N N . TYR A 1 105 ? -0.206 -1.526 -5.982 1.00 98.00 105 TYR A N 1
ATOM 743 C CA . TYR A 1 105 ? 0.541 -1.145 -7.179 1.00 98.00 105 TYR A CA 1
ATOM 744 C C . TYR A 1 105 ? 1.284 -2.348 -7.755 1.00 98.00 105 TYR A C 1
ATOM 746 O O . TYR A 1 105 ? 2.108 -2.959 -7.084 1.00 98.00 105 TYR A O 1
ATOM 754 N N . ASN A 1 106 ? 1.047 -2.647 -9.025 1.00 97.19 106 ASN A N 1
ATOM 755 C CA . ASN A 1 106 ? 1.831 -3.594 -9.803 1.00 97.19 106 ASN A CA 1
ATOM 756 C C . ASN A 1 106 ? 2.609 -2.820 -10.867 1.00 97.19 106 ASN A C 1
ATOM 758 O O . ASN A 1 106 ? 2.026 -2.267 -11.803 1.00 97.19 106 ASN A O 1
ATOM 762 N N . ILE A 1 107 ? 3.918 -2.732 -10.673 1.00 96.56 107 ILE A N 1
ATOM 763 C CA . ILE A 1 107 ? 4.833 -1.916 -11.460 1.00 96.56 107 ILE A CA 1
ATOM 764 C C . ILE A 1 107 ? 5.728 -2.862 -12.248 1.00 96.56 107 ILE A C 1
ATOM 766 O O . ILE A 1 107 ? 6.410 -3.692 -11.662 1.00 96.56 107 ILE A O 1
ATOM 770 N N . GLY A 1 108 ? 5.758 -2.724 -13.568 1.00 95.62 108 GLY A N 1
ATOM 771 C CA . GLY A 1 108 ? 6.658 -3.476 -14.438 1.00 95.62 108 GLY A CA 1
ATOM 772 C C . GLY A 1 108 ? 7.582 -2.522 -15.172 1.00 95.62 108 GLY A C 1
ATOM 773 O O . GLY A 1 108 ? 7.099 -1.646 -15.879 1.00 95.62 108 GLY A O 1
ATOM 774 N N . GLN A 1 109 ? 8.891 -2.679 -15.026 1.00 95.94 109 GLN A N 1
ATOM 775 C CA . GLN A 1 109 ? 9.904 -1.942 -15.772 1.00 95.94 109 GLN A CA 1
ATOM 776 C C . GLN A 1 109 ? 10.586 -2.882 -16.763 1.00 95.94 109 GLN A C 1
ATOM 778 O O . GLN A 1 109 ? 11.030 -3.967 -16.398 1.00 95.94 109 GLN A O 1
ATOM 783 N N . PHE A 1 110 ? 10.703 -2.446 -18.013 1.00 94.88 110 PHE A N 1
ATOM 784 C CA . PHE A 1 110 ? 11.296 -3.218 -19.098 1.00 94.88 110 PHE A CA 1
ATOM 785 C C . PHE A 1 110 ? 12.661 -2.651 -19.492 1.00 94.88 110 PHE A C 1
ATOM 787 O O . PHE A 1 110 ? 12.891 -1.437 -19.427 1.00 94.88 110 PHE A O 1
ATOM 794 N N . SER A 1 111 ? 13.561 -3.521 -19.951 1.00 93.38 111 SER A N 1
ATOM 795 C CA . SER A 1 111 ? 14.925 -3.143 -20.335 1.00 93.38 111 SER A CA 1
ATOM 796 C C . SER A 1 111 ? 15.010 -2.210 -21.546 1.00 93.38 111 SER A C 1
ATOM 798 O O . SER A 1 111 ? 16.047 -1.591 -21.759 1.00 93.38 111 SER A O 1
ATOM 800 N N . ASN A 1 112 ? 13.941 -2.081 -22.337 1.00 92.38 112 ASN A N 1
ATOM 801 C CA . ASN A 1 112 ? 13.839 -1.128 -23.446 1.00 92.38 112 ASN A CA 1
ATOM 802 C C . ASN A 1 112 ? 13.347 0.273 -23.021 1.00 92.38 112 ASN A C 1
ATOM 804 O O . ASN A 1 112 ? 12.867 1.024 -23.870 1.00 92.38 112 ASN A O 1
ATOM 808 N N . SER A 1 113 ? 13.424 0.614 -21.729 1.00 92.62 113 SER A N 1
ATOM 809 C CA . SER A 1 113 ? 12.950 1.893 -21.178 1.00 92.62 113 SER A CA 1
ATOM 810 C C . SER A 1 113 ? 11.461 2.132 -21.433 1.00 92.62 113 SER A C 1
ATOM 812 O O . SER A 1 113 ? 11.045 3.208 -21.867 1.00 92.62 113 SER A O 1
ATOM 814 N N . THR A 1 114 ? 10.656 1.104 -21.171 1.00 95.62 114 THR A N 1
ATOM 815 C CA . THR A 1 114 ? 9.199 1.222 -21.074 1.00 95.62 114 THR A CA 1
ATOM 816 C C . THR A 1 114 ? 8.721 0.646 -19.749 1.00 95.62 114 THR A C 1
ATOM 818 O O . THR A 1 114 ? 9.418 -0.167 -19.140 1.00 95.62 114 THR A O 1
ATOM 821 N N . TYR A 1 115 ? 7.542 1.055 -19.284 1.00 95.88 115 TYR A N 1
ATOM 822 C CA . TYR A 1 115 ? 6.989 0.563 -18.027 1.00 95.88 115 TYR A CA 1
ATOM 823 C C . TYR A 1 115 ? 5.463 0.422 -18.043 1.00 95.88 115 TYR A C 1
ATOM 825 O O . TYR A 1 115 ? 4.751 1.021 -18.855 1.00 95.88 115 TYR A O 1
ATOM 833 N N . THR A 1 116 ? 4.945 -0.373 -17.113 1.00 96.75 116 THR A N 1
ATOM 834 C CA . THR A 1 116 ? 3.522 -0.507 -16.794 1.00 96.75 116 THR A CA 1
ATOM 835 C C . THR A 1 116 ? 3.287 -0.182 -15.330 1.00 96.75 116 THR A C 1
ATOM 837 O O . THR A 1 116 ? 4.074 -0.572 -14.473 1.00 96.75 116 THR A O 1
ATOM 840 N N . VAL A 1 117 ? 2.168 0.475 -15.039 1.00 96.44 117 VAL A N 1
ATOM 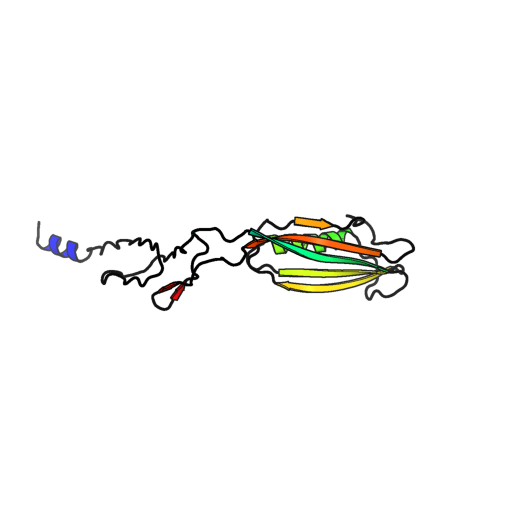841 C CA . VAL A 1 117 ? 1.648 0.607 -13.677 1.00 96.44 117 VAL A CA 1
ATOM 842 C C . VAL A 1 117 ? 0.186 0.203 -13.719 1.00 96.44 117 VAL A C 1
ATOM 844 O O . VAL A 1 117 ? -0.611 0.832 -14.409 1.00 96.44 117 VAL A O 1
ATOM 847 N N . SER A 1 118 ? -0.153 -0.856 -12.998 1.00 96.62 118 SER A N 1
ATOM 848 C CA . SER A 1 118 ? -1.530 -1.278 -12.769 1.00 96.62 118 SER A CA 1
ATOM 849 C C . SER A 1 118 ? -1.851 -1.101 -11.297 1.00 96.62 118 SER A C 1
ATOM 851 O O . SER A 1 118 ? -1.025 -1.419 -10.443 1.00 96.62 118 SER A O 1
ATOM 853 N N . THR A 1 119 ? -3.050 -0.620 -10.990 1.00 97.50 119 THR A N 1
ATOM 854 C CA . THR A 1 119 ? -3.479 -0.408 -9.609 1.00 97.50 119 THR A CA 1
ATOM 855 C C . THR A 1 119 ? -4.797 -1.103 -9.304 1.00 97.50 119 THR A C 1
ATOM 857 O O . THR A 1 119 ? -5.618 -1.320 -10.193 1.00 97.50 119 THR A O 1
ATOM 860 N N . ALA A 1 120 ? -4.993 -1.472 -8.039 1.00 97.56 120 ALA A N 1
ATOM 861 C CA . ALA A 1 120 ? -6.242 -2.052 -7.556 1.00 97.56 120 ALA A CA 1
ATOM 862 C C . ALA A 1 120 ? -6.574 -1.510 -6.155 1.00 97.56 120 ALA A C 1
ATOM 864 O O . ALA A 1 120 ? -5.741 -1.640 -5.255 1.00 97.56 120 ALA A O 1
ATOM 865 N N . PRO A 1 121 ? -7.747 -0.887 -5.945 1.00 96.62 121 PRO A N 1
ATOM 866 C CA . PRO A 1 121 ? -8.149 -0.392 -4.634 1.00 96.62 121 PRO A CA 1
ATOM 867 C C . PRO A 1 121 ? -8.726 -1.511 -3.756 1.00 96.62 121 PRO A C 1
ATOM 869 O O . PRO A 1 121 ? -9.439 -2.390 -4.238 1.00 96.62 121 PRO A O 1
ATOM 872 N N . TYR A 1 122 ? -8.478 -1.430 -2.451 1.00 96.38 122 TYR A N 1
ATOM 873 C CA . TYR A 1 122 ? -8.983 -2.351 -1.437 1.00 96.38 122 TYR A CA 1
ATOM 874 C C . TYR A 1 122 ? -9.431 -1.589 -0.191 1.00 96.38 122 TYR A C 1
ATOM 876 O O . TYR A 1 122 ? -8.772 -0.652 0.261 1.00 96.38 122 TYR A O 1
ATOM 884 N N . SER A 1 123 ? -10.548 -2.013 0.391 1.00 93.62 123 SER A N 1
ATOM 885 C CA . SER A 1 123 ? -11.072 -1.477 1.648 1.00 93.62 123 SER A CA 1
ATOM 886 C C . SER A 1 123 ? -10.631 -2.324 2.839 1.00 93.62 123 SER A C 1
ATOM 888 O O . SER A 1 123 ? -10.646 -3.553 2.767 1.00 93.62 123 SER A O 1
ATOM 890 N N . LEU A 1 124 ? -10.320 -1.669 3.953 1.00 90.12 124 LEU A N 1
ATOM 891 C CA . LEU A 1 124 ? -10.053 -2.282 5.249 1.00 90.12 124 LEU A CA 1
ATOM 892 C C . LEU A 1 124 ? -11.068 -1.780 6.283 1.00 90.12 124 LEU A C 1
ATOM 894 O O . LEU A 1 124 ? -11.704 -0.742 6.104 1.00 90.12 124 LEU A O 1
ATOM 898 N N . SER A 1 125 ? -11.203 -2.509 7.388 1.00 85.38 125 SER A N 1
ATOM 899 C CA . SER A 1 125 ? -12.117 -2.166 8.480 1.00 85.38 125 SER A CA 1
ATOM 900 C C . SER A 1 125 ? -11.503 -2.465 9.840 1.00 85.38 125 SER A C 1
ATOM 902 O O . SER A 1 125 ? -10.766 -3.441 9.984 1.00 85.38 125 SER A O 1
ATOM 904 N N . GLY A 1 126 ? -11.853 -1.663 10.844 1.00 82.06 126 GLY A N 1
ATOM 905 C CA . GLY A 1 126 ? -11.419 -1.861 12.229 1.00 82.06 126 GLY A CA 1
ATOM 906 C C . GLY A 1 126 ? -9.924 -1.625 12.465 1.00 82.06 126 GLY A C 1
ATOM 907 O O . GLY A 1 126 ? -9.386 -2.105 13.463 1.00 82.06 126 GLY A O 1
ATOM 908 N N . VAL A 1 127 ? -9.248 -0.913 11.557 1.00 86.94 127 VAL A N 1
ATOM 909 C CA . VAL A 1 127 ? -7.805 -0.644 11.638 1.00 86.94 127 VAL A CA 1
ATOM 910 C C . VAL A 1 127 ? -7.514 0.341 12.770 1.00 86.94 127 VAL A C 1
ATOM 912 O O . VAL A 1 127 ? -8.169 1.378 12.895 1.00 86.94 127 VAL A O 1
ATOM 915 N N . ILE A 1 128 ? -6.492 0.046 13.571 1.00 86.62 128 ILE A N 1
ATOM 916 C CA . ILE A 1 128 ? -5.995 0.936 14.621 1.00 86.62 128 ILE A CA 1
ATOM 917 C C . ILE A 1 128 ? -5.107 2.002 13.976 1.00 86.62 128 ILE A C 1
ATOM 919 O O . ILE A 1 128 ? -4.081 1.685 13.366 1.00 86.62 128 ILE A O 1
ATOM 923 N N . ALA A 1 129 ? -5.492 3.270 14.125 1.00 87.44 129 ALA A N 1
ATOM 924 C CA . ALA A 1 129 ? -4.731 4.402 13.607 1.00 87.44 129 ALA A CA 1
ATOM 925 C C . ALA A 1 129 ? -3.294 4.418 14.163 1.00 87.44 129 ALA A C 1
ATOM 927 O O . ALA A 1 129 ? -3.062 4.097 15.328 1.00 87.44 129 ALA A O 1
ATOM 928 N N . GLY A 1 130 ? -2.323 4.784 13.325 1.00 91.75 130 GLY A N 1
ATOM 929 C CA . GLY A 1 130 ? -0.907 4.859 13.713 1.00 91.75 130 GLY A CA 1
ATOM 930 C C . GLY A 1 130 ? -0.184 3.515 13.897 1.00 91.75 130 GLY A C 1
ATOM 931 O O . GLY A 1 130 ? 1.006 3.514 14.201 1.00 91.75 130 GLY A O 1
ATOM 932 N N . SER A 1 131 ? -0.861 2.375 13.712 1.00 92.81 131 SER A N 1
ATOM 933 C CA . SER A 1 131 ? -0.255 1.047 13.892 1.00 92.81 131 SER A CA 1
ATOM 934 C C . SER A 1 131 ? 0.478 0.505 12.661 1.00 92.81 131 SER A C 1
ATOM 936 O O . SER A 1 131 ? 1.148 -0.522 12.760 1.00 92.81 131 SER A O 1
ATOM 938 N N . ALA A 1 132 ? 0.344 1.157 11.502 1.00 96.56 132 ALA A N 1
ATOM 939 C CA . ALA A 1 132 ? 0.826 0.617 10.243 1.00 96.56 132 ALA A CA 1
ATOM 940 C C . ALA A 1 132 ? 2.312 0.919 9.996 1.00 96.56 132 ALA A C 1
ATOM 942 O O . ALA A 1 132 ? 2.736 2.084 9.917 1.00 96.56 132 ALA A O 1
ATOM 943 N N . THR A 1 133 ? 3.087 -0.142 9.796 1.00 97.62 133 THR A N 1
ATOM 944 C CA . THR A 1 133 ? 4.513 -0.135 9.459 1.00 97.62 133 THR A CA 1
ATOM 945 C C . THR A 1 133 ? 4.725 -0.680 8.051 1.00 97.62 133 THR A C 1
ATOM 947 O O . THR A 1 133 ? 3.873 -1.382 7.515 1.00 97.62 133 THR A O 1
ATOM 950 N N . ILE A 1 134 ? 5.843 -0.321 7.421 1.00 97.56 134 ILE A N 1
ATOM 951 C CA . ILE A 1 134 ? 6.199 -0.801 6.083 1.00 97.56 134 ILE A CA 1
ATOM 952 C C . ILE A 1 134 ? 7.540 -1.520 6.133 1.00 97.56 134 ILE A C 1
ATOM 954 O O . ILE A 1 134 ? 8.466 -1.074 6.812 1.00 97.56 134 ILE A O 1
ATOM 958 N N . SER A 1 135 ? 7.634 -2.617 5.399 1.00 97.81 135 SER A N 1
ATOM 959 C CA . SER A 1 135 ? 8.860 -3.354 5.143 1.00 97.81 135 SER A CA 1
ATOM 960 C C . SER A 1 135 ? 9.033 -3.555 3.643 1.00 97.81 135 SER A C 1
ATOM 962 O O . SER A 1 135 ? 8.068 -3.559 2.874 1.00 97.81 135 SER A O 1
ATOM 964 N N . TYR A 1 136 ? 10.283 -3.702 3.228 1.00 97.19 136 TYR A N 1
ATOM 965 C CA . TYR A 1 136 ? 10.647 -3.901 1.835 1.00 97.19 136 TYR A CA 1
ATOM 966 C C . TYR A 1 136 ? 11.412 -5.210 1.698 1.00 97.19 136 TYR A C 1
ATOM 968 O O . TYR A 1 136 ? 12.208 -5.567 2.571 1.00 97.19 136 TYR A O 1
ATOM 976 N N . GLU A 1 137 ? 11.159 -5.925 0.610 1.00 96.00 137 GLU A N 1
ATOM 977 C CA . GLU A 1 137 ? 11.886 -7.138 0.263 1.00 96.00 137 GLU A CA 1
ATOM 978 C C . GLU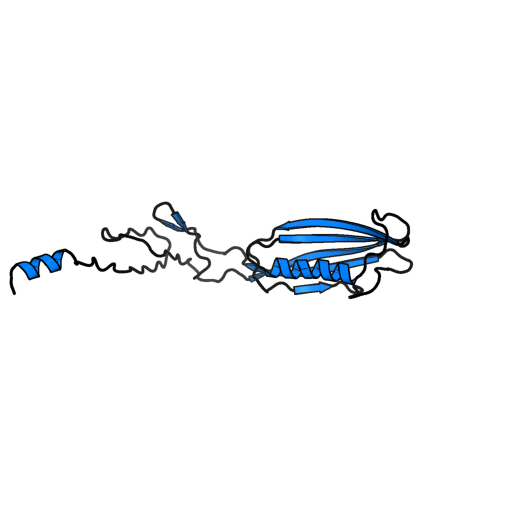 A 1 137 ? 13.380 -6.840 0.037 1.00 96.00 137 GLU A C 1
ATOM 980 O O . GLU A 1 137 ? 13.723 -5.761 -0.463 1.00 96.00 137 GLU A O 1
ATOM 985 N N . PRO A 1 138 ? 14.295 -7.767 0.385 1.00 93.75 138 PRO A N 1
ATOM 986 C CA . PRO A 1 138 ? 15.713 -7.592 0.099 1.00 93.75 138 PRO A CA 1
ATOM 987 C C . PRO A 1 138 ? 15.973 -7.233 -1.370 1.00 93.75 138 PRO A C 1
ATOM 989 O O . PRO A 1 138 ? 15.469 -7.880 -2.283 1.00 93.75 138 PRO A O 1
ATOM 992 N N . GLY A 1 139 ? 16.780 -6.195 -1.598 1.00 91.00 139 GLY A N 1
ATOM 993 C CA . GLY A 1 139 ? 17.068 -5.675 -2.939 1.00 91.00 139 GLY A CA 1
ATOM 994 C C . GLY A 1 139 ? 16.159 -4.530 -3.390 1.00 91.00 139 GLY A C 1
ATOM 995 O O . GLY A 1 139 ? 16.459 -3.905 -4.403 1.00 91.00 139 GLY A O 1
ATOM 996 N N . TRP A 1 140 ? 15.114 -4.193 -2.625 1.00 94.50 140 TRP A N 1
ATOM 997 C CA . TRP A 1 140 ? 14.385 -2.941 -2.815 1.00 94.50 140 TRP A CA 1
ATOM 998 C C . TRP A 1 140 ? 15.308 -1.743 -2.572 1.00 94.50 140 TRP A C 1
ATOM 1000 O O . TRP A 1 140 ? 15.959 -1.650 -1.527 1.00 94.50 140 TRP A O 1
ATOM 1010 N N . LEU A 1 141 ? 15.343 -0.804 -3.516 1.00 93.56 141 LEU A N 1
ATOM 1011 C CA . LEU A 1 141 ? 16.165 0.402 -3.409 1.00 93.56 141 LEU A CA 1
ATOM 1012 C C . LEU A 1 141 ? 15.303 1.622 -3.072 1.00 93.56 141 LEU A C 1
ATOM 1014 O O . LEU A 1 141 ? 14.109 1.668 -3.354 1.00 93.56 141 LEU A O 1
ATOM 1018 N N . SER A 1 142 ? 15.911 2.634 -2.455 1.00 87.75 142 SER A N 1
ATOM 1019 C CA . SER A 1 142 ? 15.229 3.892 -2.123 1.00 87.75 142 SER A CA 1
ATOM 1020 C C . SER A 1 142 ? 15.247 4.909 -3.267 1.00 87.75 142 SER A C 1
ATOM 1022 O O . SER A 1 142 ? 14.464 5.859 -3.259 1.00 87.75 142 SER A O 1
ATOM 1024 N N . SER A 1 143 ? 16.141 4.740 -4.242 1.00 92.50 143 SER A N 1
ATOM 1025 C CA . SER A 1 143 ? 16.339 5.675 -5.345 1.00 92.50 143 SER A CA 1
ATOM 1026 C C . SER A 1 143 ? 17.006 5.007 -6.550 1.00 92.50 143 SER A C 1
ATOM 1028 O O . SER A 1 143 ? 17.479 3.872 -6.477 1.00 92.50 143 SER A O 1
ATOM 1030 N N . GLY A 1 144 ? 17.029 5.733 -7.669 1.00 92.81 144 GLY A N 1
ATOM 1031 C CA . GLY A 1 144 ? 17.590 5.265 -8.930 1.00 92.81 144 GLY A CA 1
ATOM 1032 C C . GLY A 1 144 ? 16.584 4.513 -9.795 1.00 92.81 144 GLY A C 1
ATOM 1033 O O . GLY A 1 144 ? 15.443 4.264 -9.407 1.00 92.81 144 GLY A O 1
ATOM 1034 N N . ASN A 1 145 ? 17.026 4.167 -10.997 1.00 91.88 145 ASN A N 1
ATOM 1035 C CA . ASN A 1 145 ? 16.203 3.472 -11.976 1.00 91.88 145 ASN A CA 1
ATOM 1036 C C . ASN A 1 145 ? 15.942 2.034 -11.531 1.00 91.88 145 ASN A C 1
ATOM 1038 O O . ASN A 1 145 ? 16.843 1.362 -11.023 1.00 91.88 145 ASN A O 1
ATOM 1042 N N . ILE A 1 146 ? 14.732 1.539 -11.777 1.00 91.81 146 ILE A N 1
ATOM 1043 C CA . ILE A 1 146 ? 14.451 0.116 -11.606 1.00 91.81 146 ILE A CA 1
ATOM 1044 C C . ILE A 1 146 ? 15.185 -0.639 -12.714 1.00 91.81 146 ILE A C 1
ATOM 1046 O O . ILE A 1 146 ? 14.940 -0.431 -13.900 1.00 91.81 146 ILE A O 1
ATOM 1050 N N . ALA A 1 147 ? 16.120 -1.496 -12.323 1.00 88.06 147 ALA A N 1
ATOM 1051 C CA . ALA A 1 147 ? 16.875 -2.357 -13.219 1.00 88.06 147 ALA A CA 1
ATOM 1052 C C . ALA A 1 147 ? 17.293 -3.619 -12.461 1.00 88.06 147 ALA A C 1
ATOM 1054 O O . ALA A 1 147 ? 17.798 -3.525 -11.347 1.00 88.06 147 ALA A O 1
ATOM 1055 N N . GLY A 1 148 ? 17.091 -4.790 -13.064 1.00 73.38 148 GLY A N 1
ATOM 1056 C CA . GLY A 1 148 ? 17.386 -6.094 -12.457 1.00 73.38 148 GLY A CA 1
ATOM 1057 C C . GLY A 1 148 ? 18.541 -6.849 -13.117 1.00 73.38 148 GLY A C 1
ATOM 1058 O O . GLY A 1 148 ? 18.644 -8.068 -13.016 1.00 73.38 148 GLY A O 1
ATOM 1059 N N . GLY A 1 149 ? 19.420 -6.141 -13.829 1.00 70.31 149 GLY A N 1
ATOM 1060 C CA . GLY A 1 149 ? 20.535 -6.761 -14.543 1.00 70.31 149 GLY A CA 1
ATOM 1061 C C . GLY A 1 149 ? 20.074 -7.695 -15.671 1.00 70.31 149 GLY A C 1
ATOM 1062 O O . GLY A 1 149 ? 19.101 -7.411 -16.370 1.00 70.31 149 GLY A O 1
ATOM 1063 N N . GLY A 1 150 ? 20.814 -8.790 -15.874 1.00 76.88 150 GLY A N 1
ATOM 1064 C CA . GLY A 1 150 ? 20.652 -9.719 -17.002 1.00 76.88 150 GLY A CA 1
ATOM 1065 C C . GLY A 1 150 ? 19.575 -10.798 -16.844 1.00 76.88 150 GLY A C 1
ATOM 1066 O O . GLY A 1 150 ? 19.493 -11.675 -17.700 1.00 76.88 150 GLY A O 1
ATOM 1067 N N . SER A 1 151 ? 18.756 -10.766 -15.788 1.00 83.88 151 SER A N 1
ATOM 1068 C CA . SER A 1 151 ? 17.617 -11.680 -15.593 1.00 83.88 151 SER A CA 1
ATOM 1069 C C . SER A 1 151 ? 16.370 -10.919 -15.137 1.00 83.88 151 SER A C 1
ATOM 1071 O O . SER A 1 151 ? 16.470 -9.801 -14.643 1.00 83.88 151 SER A O 1
ATOM 1073 N N . ALA A 1 152 ? 15.182 -11.504 -15.323 1.00 88.06 152 ALA A N 1
ATOM 1074 C CA . ALA A 1 152 ? 13.953 -10.943 -14.764 1.00 88.06 152 ALA A CA 1
ATOM 1075 C C . ALA A 1 152 ? 13.968 -11.045 -13.228 1.00 88.06 152 ALA A C 1
ATOM 1077 O O . ALA A 1 152 ? 14.417 -12.055 -12.683 1.00 88.06 152 ALA A O 1
ATOM 1078 N N . GLN A 1 153 ? 13.487 -10.007 -12.543 1.00 93.12 153 GLN A N 1
ATOM 1079 C CA . GLN A 1 153 ? 13.510 -9.903 -11.078 1.00 93.12 153 GLN A CA 1
ATOM 1080 C C . GLN A 1 153 ? 12.211 -9.286 -10.552 1.00 93.12 153 GLN A C 1
ATOM 1082 O O . GLN A 1 153 ? 11.503 -8.604 -11.294 1.00 93.12 153 GLN A O 1
ATOM 1087 N N . SER A 1 154 ? 11.893 -9.522 -9.281 1.00 94.62 154 SER A N 1
ATOM 1088 C CA . SER A 1 154 ? 10.735 -8.923 -8.619 1.00 94.62 154 SER A CA 1
ATOM 1089 C C . SER A 1 154 ? 11.039 -8.566 -7.173 1.00 94.62 154 SER A C 1
ATO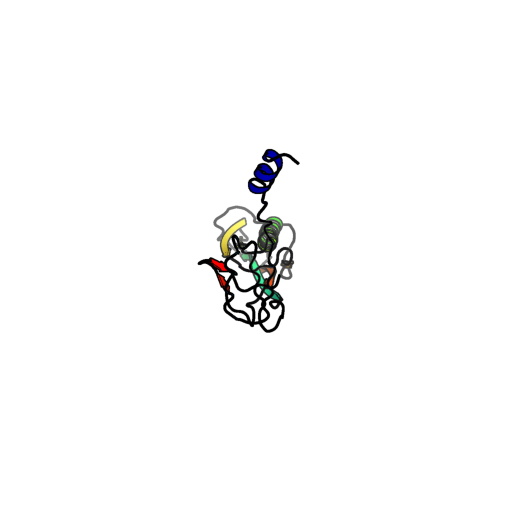M 1091 O O . SER A 1 154 ? 11.787 -9.286 -6.517 1.00 94.62 154 SER A O 1
ATOM 1093 N N . TRP A 1 155 ? 10.409 -7.503 -6.682 1.00 96.69 155 TRP A N 1
ATOM 1094 C CA . TRP A 1 155 ? 10.499 -7.046 -5.299 1.00 96.69 155 TRP A CA 1
ATOM 1095 C C . TRP A 1 155 ? 9.138 -6.588 -4.799 1.00 96.69 155 TRP A C 1
ATOM 1097 O O . TRP A 1 155 ? 8.319 -6.075 -5.566 1.00 96.69 155 TRP A O 1
ATOM 1107 N N . SER A 1 156 ? 8.910 -6.711 -3.500 1.00 97.31 156 SER A N 1
ATOM 1108 C CA . SER A 1 156 ? 7.656 -6.338 -2.859 1.00 97.31 156 SER A CA 1
ATOM 1109 C C . SER A 1 156 ? 7.843 -5.363 -1.696 1.00 97.31 156 SER A C 1
ATOM 1111 O O . SER A 1 156 ? 8.842 -5.383 -0.978 1.00 97.31 156 SER A O 1
ATOM 1113 N N . ALA A 1 157 ? 6.850 -4.496 -1.501 1.00 97.94 157 ALA A N 1
ATOM 1114 C CA . ALA A 1 157 ? 6.694 -3.680 -0.306 1.00 97.94 157 ALA A CA 1
ATOM 1115 C C . ALA A 1 157 ? 5.452 -4.152 0.449 1.00 97.94 157 ALA A C 1
ATOM 1117 O O . ALA A 1 157 ? 4.353 -4.206 -0.113 1.00 97.94 157 ALA A O 1
ATOM 1118 N N . THR A 1 158 ? 5.627 -4.479 1.725 1.00 98.25 158 THR A N 1
ATOM 1119 C CA . THR A 1 158 ? 4.578 -5.021 2.588 1.00 98.25 158 THR A CA 1
ATOM 1120 C C . THR A 1 158 ? 4.247 -4.021 3.681 1.00 98.25 158 THR A C 1
ATOM 1122 O O . THR A 1 158 ? 5.139 -3.492 4.339 1.00 98.25 158 THR A O 1
ATOM 1125 N N . VAL A 1 159 ? 2.958 -3.762 3.887 1.00 98.12 159 VAL A N 1
ATOM 1126 C CA . VAL A 1 159 ? 2.471 -2.976 5.021 1.00 98.12 159 VAL A CA 1
ATOM 1127 C C . VAL A 1 159 ? 1.831 -3.917 6.026 1.00 98.12 159 VAL A C 1
ATOM 1129 O O . VAL A 1 159 ? 0.998 -4.748 5.666 1.00 98.12 159 VAL A O 1
ATOM 1132 N N . SER A 1 160 ? 2.214 -3.765 7.286 1.00 97.75 160 SER A N 1
ATOM 1133 C CA . SER A 1 160 ? 1.678 -4.502 8.429 1.00 97.75 160 SER A CA 1
ATOM 1134 C C . SER A 1 160 ? 0.943 -3.531 9.341 1.00 97.75 160 SER A C 1
ATOM 1136 O O . SER A 1 160 ? 1.408 -2.412 9.515 1.00 97.75 160 SER A O 1
ATOM 1138 N N . TRP A 1 161 ? -0.190 -3.920 9.920 1.00 96.56 161 TRP A N 1
ATOM 1139 C CA . TRP A 1 161 ? -0.968 -3.066 10.827 1.00 96.56 161 TRP A CA 1
ATOM 1140 C C . TRP A 1 161 ? -1.712 -3.888 11.874 1.00 96.56 161 TRP A C 1
ATOM 1142 O O . TRP A 1 161 ? -1.844 -5.107 11.748 1.00 96.56 161 TRP A O 1
ATOM 1152 N N . ASN A 1 162 ? -2.244 -3.197 12.881 1.00 92.25 162 ASN A N 1
ATOM 1153 C CA . ASN A 1 162 ? -3.094 -3.794 13.900 1.00 92.25 162 ASN A CA 1
ATOM 1154 C C . ASN A 1 162 ? -4.564 -3.417 13.691 1.00 92.25 162 ASN A C 1
ATOM 1156 O O . ASN A 1 162 ? -4.890 -2.320 13.230 1.00 92.25 162 ASN A O 1
ATOM 1160 N N . TYR A 1 163 ? -5.459 -4.326 14.054 1.00 86.12 163 TYR A N 1
ATOM 1161 C CA . TYR A 1 163 ? -6.904 -4.123 14.023 1.00 86.12 163 TYR A CA 1
ATOM 1162 C C . TYR A 1 163 ? -7.558 -4.782 15.238 1.00 86.12 163 TYR A C 1
ATOM 1164 O O . TYR A 1 163 ? -6.987 -5.684 15.861 1.00 86.12 163 TYR A O 1
ATOM 1172 N N . TYR A 1 164 ? -8.755 -4.323 15.591 1.00 79.56 164 TYR A N 1
ATOM 1173 C CA . TYR A 1 164 ? -9.541 -4.967 16.639 1.00 79.56 164 TYR A CA 1
ATOM 1174 C C . TYR A 1 164 ? -10.255 -6.191 16.067 1.00 79.56 164 TYR A C 1
ATOM 1176 O O . TYR A 1 164 ? -11.063 -6.071 15.144 1.00 79.56 164 TYR A O 1
ATOM 1184 N N . GLY A 1 165 ? -9.948 -7.372 16.607 1.00 70.50 165 GLY A N 1
ATOM 1185 C CA . GLY A 1 165 ? -10.663 -8.600 16.272 1.00 70.50 165 GLY A CA 1
ATOM 1186 C C . GLY A 1 165 ? -12.113 -8.581 16.762 1.00 70.50 165 GLY A C 1
ATOM 1187 O O . GLY A 1 165 ? -12.513 -7.732 17.561 1.00 70.50 165 GLY A O 1
ATOM 1188 N N . SER A 1 166 ? -12.911 -9.547 16.303 1.00 64.25 166 SER A N 1
ATOM 1189 C CA . SER A 1 166 ? -14.282 -9.708 16.792 1.00 64.25 166 SER A CA 1
ATOM 1190 C C . SER A 1 166 ? -14.289 -9.957 18.307 1.00 64.25 166 SER A C 1
ATOM 1192 O O . SER A 1 166 ? -13.508 -10.786 18.789 1.00 64.25 166 SER A O 1
ATOM 1194 N N . PRO A 1 167 ? -15.167 -9.282 19.072 1.00 53.50 167 PRO A N 1
ATOM 1195 C CA . PRO A 1 167 ? -15.359 -9.589 20.479 1.00 53.50 167 PRO A CA 1
ATOM 1196 C C . PRO A 1 167 ? -15.764 -11.052 20.632 1.00 53.50 167 PRO A C 1
ATOM 1198 O O . PRO A 1 167 ? -16.630 -11.547 19.915 1.00 53.50 167 PRO A O 1
ATOM 1201 N N . THR A 1 168 ? -15.171 -11.745 21.595 1.00 53.62 168 THR A N 1
ATOM 1202 C CA . THR A 1 168 ? -15.562 -13.119 21.918 1.00 53.62 168 THR A CA 1
ATOM 1203 C C . THR A 1 168 ? -16.874 -13.183 22.705 1.00 53.62 168 THR A C 1
ATOM 1205 O O . THR A 1 168 ? -17.441 -14.265 22.785 1.00 53.62 168 THR A O 1
ATOM 1208 N N . ASN A 1 169 ? -17.380 -12.060 23.256 1.00 49.66 169 ASN A N 1
ATOM 1209 C CA . ASN A 1 169 ? -18.635 -11.980 24.025 1.00 49.66 169 ASN A CA 1
ATOM 1210 C C . ASN A 1 169 ? -19.282 -10.570 24.009 1.00 49.66 169 ASN A C 1
ATOM 1212 O O . ASN A 1 169 ? -18.596 -9.587 24.282 1.00 49.66 169 ASN A O 1
ATOM 1216 N N . GLY A 1 170 ? -20.609 -10.483 23.803 1.00 50.59 170 GLY A N 1
ATOM 1217 C CA . GLY A 1 170 ? -21.431 -9.267 23.991 1.00 50.59 170 GLY A CA 1
ATOM 1218 C C . GLY A 1 170 ? -22.543 -9.087 22.941 1.00 50.59 170 GLY A C 1
ATOM 1219 O O . GLY A 1 170 ? -22.274 -9.163 21.748 1.00 50.59 170 GLY A O 1
ATOM 1220 N N . SER A 1 171 ? -23.789 -8.839 23.369 1.00 49.00 171 SER A N 1
ATOM 1221 C CA . SER A 1 171 ? -24.948 -8.633 22.476 1.00 49.00 171 SER A CA 1
ATOM 1222 C C . SER A 1 171 ? -25.275 -7.149 22.280 1.00 49.00 171 SER A C 1
ATOM 1224 O O . SER A 1 171 ? -25.089 -6.340 23.192 1.00 49.00 171 SER A O 1
ATOM 1226 N N . ASN A 1 172 ? -25.829 -6.799 21.115 1.00 52.34 172 ASN A N 1
ATOM 1227 C CA . ASN A 1 172 ? -26.393 -5.469 20.861 1.00 52.34 172 ASN A CA 1
ATOM 1228 C C . ASN A 1 172 ? -27.448 -5.094 21.909 1.00 52.34 172 ASN A C 1
ATOM 1230 O O . ASN A 1 172 ? -28.200 -5.949 22.378 1.00 52.34 172 ASN A O 1
ATOM 1234 N N . SER A 1 173 ? -27.508 -3.809 22.257 1.00 52.97 173 SER A N 1
ATOM 1235 C CA . SER A 1 173 ? -28.481 -3.275 23.212 1.00 52.97 173 SER A CA 1
ATOM 1236 C C . SER A 1 173 ? -29.495 -2.403 22.476 1.00 52.97 173 SER A C 1
ATOM 1238 O O . SER A 1 173 ? -29.123 -1.528 21.702 1.00 52.97 173 SER A O 1
ATOM 1240 N N . THR A 1 174 ? -30.787 -2.615 22.711 1.00 49.47 174 THR A N 1
ATOM 1241 C CA . THR A 1 174 ? -31.863 -1.844 22.068 1.00 49.47 174 THR A CA 1
ATOM 1242 C C . THR A 1 174 ? -32.665 -1.076 23.110 1.00 49.47 174 THR A C 1
ATOM 1244 O O . THR A 1 174 ? -33.12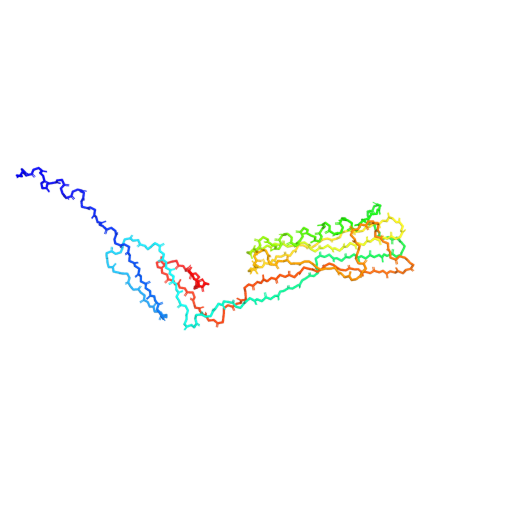8 -1.676 24.079 1.00 49.47 174 THR A O 1
ATOM 1247 N N . ALA A 1 175 ? -32.880 0.224 22.903 1.00 49.16 175 ALA A N 1
ATOM 1248 C CA . ALA A 1 175 ? -33.759 1.041 23.740 1.00 49.16 175 ALA A CA 1
ATOM 1249 C C . ALA A 1 175 ? -34.454 2.126 22.906 1.00 49.16 175 ALA A C 1
ATOM 1251 O O . ALA A 1 175 ? -33.843 2.719 22.023 1.00 49.16 175 ALA A O 1
ATOM 1252 N N . LEU A 1 176 ? -35.734 2.394 23.194 1.00 47.31 176 LEU A N 1
ATOM 1253 C CA . LEU A 1 176 ? -36.524 3.468 22.563 1.00 47.31 176 LEU A CA 1
ATOM 1254 C C . LEU A 1 176 ? -36.543 3.433 21.017 1.00 47.31 176 LEU A C 1
ATOM 1256 O O . LEU A 1 176 ? -36.609 4.475 20.376 1.00 47.31 176 LEU A O 1
ATOM 1260 N N . GLY A 1 177 ? -36.472 2.243 20.409 1.00 50.06 177 GLY A N 1
ATOM 1261 C CA . GLY A 1 177 ? -36.419 2.086 18.947 1.00 50.06 177 GLY A CA 1
ATOM 1262 C C . GLY A 1 177 ? -35.038 2.330 18.326 1.00 50.06 177 GLY A C 1
ATOM 1263 O O . GLY A 1 177 ? -34.887 2.210 17.114 1.00 50.06 177 GLY A O 1
ATOM 1264 N N . TYR A 1 178 ? -34.024 2.613 19.143 1.00 43.88 178 TYR A N 1
ATOM 1265 C CA . TYR A 1 178 ? -32.636 2.754 18.725 1.00 43.88 178 TYR A CA 1
ATOM 1266 C C . TYR A 1 178 ? -31.835 1.509 19.111 1.00 43.88 178 TYR A C 1
ATOM 1268 O O . TYR A 1 178 ? -31.995 0.952 20.201 1.00 43.88 178 TYR A O 1
ATOM 1276 N N . THR A 1 179 ? -30.968 1.068 18.200 1.00 48.16 179 THR A N 1
ATOM 1277 C CA . THR A 1 179 ? -29.998 0.002 18.469 1.00 48.16 179 THR A CA 1
ATOM 1278 C C . THR A 1 179 ? -28.655 0.647 18.754 1.00 48.16 179 THR A C 1
ATOM 1280 O O . THR A 1 179 ? -28.084 1.321 17.901 1.00 48.16 179 THR A O 1
ATOM 1283 N N . PHE A 1 180 ? -28.157 0.419 19.958 1.00 48.19 180 PHE A N 1
ATOM 1284 C CA . PHE A 1 180 ? -26.808 0.750 20.362 1.00 48.19 180 PHE A CA 1
ATOM 1285 C C . PHE A 1 180 ? -25.972 -0.508 20.157 1.00 48.19 180 PHE A C 1
ATOM 1287 O O . PHE A 1 180 ? -26.336 -1.591 20.635 1.00 48.19 180 PHE A O 1
ATOM 1294 N N . ALA A 1 181 ? -24.870 -0.385 19.418 1.00 48.38 181 ALA A N 1
ATOM 1295 C CA . ALA A 1 181 ? -23.892 -1.461 19.370 1.00 48.38 181 ALA A CA 1
ATOM 1296 C C . ALA A 1 181 ? -23.541 -1.826 20.820 1.00 48.38 181 ALA A C 1
ATOM 1298 O O . ALA A 1 181 ? -23.241 -0.943 21.628 1.00 48.38 181 ALA A O 1
ATOM 1299 N N . GLY A 1 182 ? -23.664 -3.110 21.171 1.00 45.62 182 GLY A N 1
ATOM 1300 C CA . GLY A 1 182 ? -23.168 -3.587 22.461 1.00 45.62 182 GLY A CA 1
ATOM 1301 C C . GLY A 1 182 ? -21.705 -3.173 22.553 1.00 45.62 182 GLY A C 1
ATOM 1302 O O . GLY A 1 182 ? -21.003 -3.270 21.547 1.00 45.62 182 GLY A O 1
ATOM 1303 N N . GLY A 1 183 ? -21.287 -2.607 23.687 1.00 40.16 183 GLY A N 1
ATOM 1304 C CA . GLY A 1 183 ? -20.011 -1.904 23.758 1.00 40.16 183 GLY A CA 1
ATOM 1305 C C . GLY A 1 183 ? -18.855 -2.674 23.110 1.00 40.16 183 GLY A C 1
ATOM 1306 O O . GLY A 1 183 ? -18.666 -3.861 23.369 1.00 40.16 183 GLY A O 1
ATOM 1307 N N . ILE A 1 184 ? -18.034 -1.951 22.346 1.00 46.53 184 ILE A N 1
ATOM 1308 C CA . ILE A 1 184 ? -16.600 -1.947 22.636 1.00 46.53 184 ILE A CA 1
ATOM 1309 C C . ILE A 1 184 ? -16.487 -1.085 23.898 1.00 46.53 184 ILE A C 1
ATOM 1311 O O . ILE A 1 184 ? -16.956 0.046 23.911 1.00 46.53 184 ILE A O 1
ATOM 1315 N N . SER A 1 185 ? -16.004 -1.677 24.986 1.00 39.94 185 SER A N 1
ATOM 1316 C CA . SER A 1 185 ? -15.997 -1.130 26.349 1.00 39.94 185 SER A CA 1
ATOM 1317 C C . SER A 1 185 ? -15.577 0.347 26.448 1.00 39.94 185 SER A C 1
ATOM 1319 O O . SER A 1 185 ? -14.441 0.666 26.095 1.00 39.94 185 SER A O 1
ATOM 1321 N N . GLY A 1 186 ? -16.438 1.199 27.018 1.00 32.00 186 GLY A N 1
ATOM 1322 C CA . GLY A 1 186 ? -16.125 2.581 27.404 1.00 32.00 186 GLY A CA 1
ATOM 1323 C C . GLY A 1 186 ? -17.305 3.520 27.264 1.00 32.00 186 GLY A C 1
ATOM 1324 O O . GLY A 1 186 ? -17.350 4.214 26.231 1.00 32.00 186 GLY A O 1
#

Sequence (186 aa):
MTPIDARRSGFYGKRARTPMTAVFTSSGTWTAPASTTMVDSLVGKGSNGGAAPVLSASVVVATVFWHIGSGGANAGIYDWASATSSANAQRIAINAGGNPSYTFYNIGQFSNSTYTVSTAPYSLSGVIAGSATISYEPGWLSSGNIAGGGSAQSWSATVSWNYYGSPTNGSNSTALGYTFAGGISG

Radius of gyration: 29.44 Å; chains: 1; bounding box: 70×52×76 Å

Foldseek 3Di:
DDPVVVVVCVVPPPPPQDQDDDADQDDDDDDDDPSDPDDPDDAADWNPPDAQDKDKDKDWQEKEKEEEDDDAPAAAFDKLQNRVVLLVVQLQQLLVFAKGKGKHWYKYAYPVRHIDIDIDMDIDHQFHHPFKDKDKFPPRDNTDTDHDPPDMDMITMMIMTIGGDDDPTFDWDDDPNDIDRRDSHD

Secondary structure (DSSP, 8-state):
--HHHHHHHTTS------------SSS-PPPPPTT--------PPPTT-PPPPEEEEEEEEEEEEEESS---SEES--BHHHHHHHHHHHHHHHHT-BS-EEEEEEEEEETTTEEEEEEEEEE--SBPTT--EEEE-TT--SSSB---TTS-EEEEEEEEEEEEPPPSS---EEETTEEEPPPS--